Protein AF-A0A914NZD0-F1 (afdb_monomer)

Mean predicted aligned error: 9.17 Å

Secondary structure (DSSP, 8-state):
----------HHHHHHHHHHHHHHHTSSS-------GGGGGGHHHHHHHHHHHH--SHHHHHHHHHHHHHTT--HHHHHS-HHHH--HHHHHHHHHHHHT-GGGHHHHHHHHHH-TT----HHHHHHHHHH-S--HIIIIIIIIIIT--SS------HHHHHHHHHHHHHHHTS---SS-HHHHH-SS----HHHHHHHHHHHHHHTT-HHHHHHHGGGSSSHHHHHHHHHHHHHHHHHHTTTSHHHHHHHHHHHHHHHHHHHHHHHHHHHH-HHHHHHHHHSB-TTTTT-BHHHHHHHHHHHHHHHHHHHHHHHT-

Radius of gyration: 25.57 Å; Cα contacts (8 Å, |Δi|>4): 347; chains: 1; bounding box: 68×47×89 Å

Foldseek 3Di:
DPDPPPPPCDPVNVVVVVVVLCVVQPPQQRPDDDDDPVCVVCVLVVVLVSQCSNDPDLVSVLVSVLVCLVVLNLPSLQVDQVVVSDDLVSLLVSLLSQLQDLSNLSNNLSSLVNDVQRQDEQVSLVSSQVRHPDCCLLVPQVVCQQQPHPDDDDGDDLVNLVSLQVSLCVQLVHWHPLRDSCQHPDPDHDSDSQNVLSNQLSSCLSSLVLSSNVSSLVSHPPNLLSLLSQLSSLQSSLVSCVVPVVSNVSSPVSSVVSNVVSVVVLVVCCVVPVVVSVVQQVFQDPNGPRDGVVVSNCSSPPSVVVVVVVVVVVVVD

Nearest PDB structures (foldseek):
  8ddq-assembly1_D  TM=6.861E-01  e=7.340E-06  Mus musculus
  8ddr-assembly1_A  TM=6.759E-01  e=9.056E-06  Mus musculus
  8ddw-assembly1_C  TM=6.723E-01  e=2.301E-04  Mus musculus
  8sri-assembly1_A  TM=6.272E-01  e=1.512E-04  Salpingoeca rosetta
  8srb-assembly1_A  TM=6.015E-01  e=1.577E-04  Salpingoeca rosetta

Solvent-accessible surface area (backbone atoms only — not comparable to full-atom values): 17515 Å² total; per-residue (Å²): 133,83,80,79,76,78,80,83,72,50,73,67,58,52,51,51,49,52,52,48,53,48,60,61,23,65,42,101,47,50,75,64,85,88,79,61,83,92,49,56,92,47,41,68,54,56,54,45,54,46,47,56,60,51,39,85,47,75,65,48,45,50,51,45,52,52,48,25,52,78,69,56,39,29,71,68,47,66,76,45,70,49,66,82,73,44,54,75,70,57,44,48,52,53,49,39,70,24,69,49,37,75,89,23,50,65,34,44,51,28,52,57,70,47,38,73,67,48,68,72,47,65,66,53,56,51,53,36,60,75,59,38,86,68,51,61,61,29,48,47,37,47,36,26,68,70,66,64,41,93,63,78,87,88,74,83,47,66,70,55,34,48,52,49,26,54,46,47,18,60,42,46,73,66,49,64,75,63,40,53,46,70,64,70,72,43,95,75,60,78,63,45,40,52,59,28,29,46,41,50,27,53,50,28,54,53,52,67,36,62,62,53,27,66,49,37,39,70,74,24,86,58,32,51,66,49,24,44,47,49,18,34,29,28,45,42,49,19,60,73,30,54,90,40,59,71,59,18,52,52,27,43,51,47,18,52,48,28,45,51,50,33,51,50,52,50,51,52,40,32,75,75,37,51,67,63,41,52,48,57,41,66,41,60,34,82,79,54,86,54,33,27,50,62,54,47,53,47,54,52,58,52,52,51,58,52,55,56,52,55,51,51,64,60,73,77,107

pLDDT: mean 84.8, std 13.64, range [35.59, 97.5]

InterPro domains:
  IPR050927 Transient receptor potential cation channel M [PTHR13800] (134-299)
  IPR057366 TRPM-like domain [PF25508] (193-299)

Structure (mmCIF, N/CA/C/O backbone):
data_AF-A0A914NZD0-F1
#
_entry.id   AF-A0A914NZD0-F1
#
loop_
_atom_site.group_PDB
_atom_site.id
_atom_site.type_symbol
_atom_site.label_atom_id
_atom_site.label_alt_id
_atom_site.label_comp_id
_atom_site.label_asym_id
_atom_site.label_entity_id
_atom_site.label_seq_id
_atom_site.pdbx_PDB_ins_code
_atom_site.Cartn_x
_atom_site.Cartn_y
_atom_site.Cartn_z
_atom_site.occupancy
_atom_site.B_iso_or_equiv
_atom_site.auth_seq_id
_atom_site.auth_comp_id
_atom_site.auth_asym_id
_atom_site.auth_atom_id
_atom_site.pdbx_PDB_model_num
ATOM 1 N N . MET A 1 1 ? -1.741 -15.474 63.898 1.00 35.84 1 MET A N 1
ATOM 2 C CA . MET A 1 1 ? -3.128 -15.949 63.753 1.00 35.84 1 MET A CA 1
ATOM 3 C C . MET A 1 1 ? -3.800 -14.964 62.833 1.00 35.84 1 MET A C 1
ATOM 5 O O . MET A 1 1 ? -4.007 -13.831 63.236 1.00 35.84 1 MET A O 1
ATOM 9 N N . ILE A 1 2 ? -3.930 -15.344 61.567 1.00 35.59 2 ILE A N 1
ATOM 10 C CA . ILE A 1 2 ? -4.655 -14.560 60.572 1.00 35.59 2 ILE A CA 1
ATOM 11 C C . ILE A 1 2 ? -6.122 -14.868 60.855 1.00 35.59 2 ILE A C 1
ATOM 13 O O . ILE A 1 2 ? -6.500 -16.036 60.826 1.00 35.59 2 ILE A O 1
ATOM 17 N N . GLU A 1 3 ? -6.881 -13.853 61.257 1.00 36.56 3 GLU A N 1
ATOM 18 C CA . GLU A 1 3 ? -8.333 -13.941 61.379 1.00 36.56 3 GLU A CA 1
ATOM 19 C C . GLU A 1 3 ? -8.897 -14.283 59.997 1.00 36.56 3 GLU A C 1
ATOM 21 O O . GLU A 1 3 ? -8.759 -13.513 59.045 1.00 36.56 3 GLU A O 1
ATOM 26 N N . GLU A 1 4 ? -9.477 -15.476 59.878 1.00 41.81 4 GLU A N 1
ATOM 27 C CA . GLU A 1 4 ? -10.377 -15.816 58.785 1.00 41.81 4 GLU A CA 1
ATOM 28 C C . GLU A 1 4 ? -11.604 -14.913 58.933 1.00 41.81 4 GLU A C 1
ATOM 30 O O . GLU A 1 4 ? -12.463 -15.134 59.783 1.00 41.81 4 GLU A O 1
ATOM 35 N N . GLY A 1 5 ? -11.649 -13.836 58.152 1.00 42.94 5 GLY A N 1
ATOM 36 C CA . GLY A 1 5 ? -12.868 -13.064 57.973 1.00 42.94 5 GLY A CA 1
ATOM 37 C C . GLY A 1 5 ? -13.887 -13.933 57.245 1.00 42.94 5 GLY A C 1
ATOM 38 O O . GLY A 1 5 ? -13.818 -14.058 56.023 1.00 42.94 5 GLY A O 1
ATOM 39 N N . GLU A 1 6 ? -14.803 -14.546 57.996 1.00 44.88 6 GLU A N 1
ATOM 40 C CA . GLU A 1 6 ? -16.016 -15.169 57.466 1.00 44.88 6 GLU A CA 1
ATOM 41 C C . 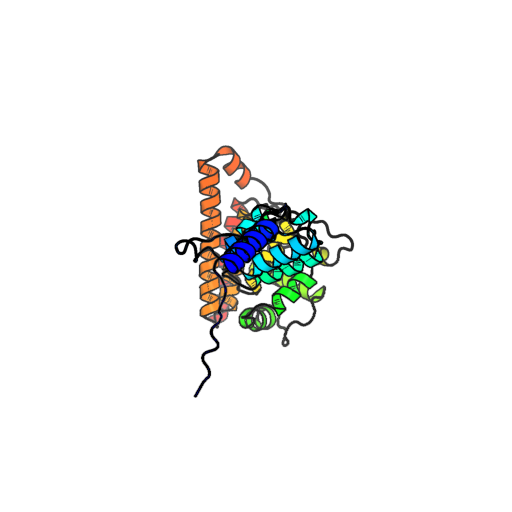GLU A 1 6 ? -16.778 -14.119 56.650 1.00 44.88 6 GLU A C 1
ATOM 43 O O . GLU A 1 6 ? -17.371 -13.175 57.172 1.00 44.88 6 GLU A O 1
ATOM 48 N N . CYS A 1 7 ? -16.708 -14.255 55.328 1.00 48.59 7 CYS A N 1
ATOM 49 C CA . CYS A 1 7 ? -17.540 -13.505 54.405 1.00 48.59 7 CYS A CA 1
ATOM 50 C C . CYS A 1 7 ? -18.925 -14.163 54.429 1.00 48.59 7 CYS A C 1
ATOM 52 O O . CYS A 1 7 ? -19.236 -15.002 53.586 1.00 48.59 7 CYS A O 1
ATOM 54 N N . ASP A 1 8 ? -19.716 -13.842 55.451 1.00 52.34 8 ASP A N 1
ATOM 55 C CA . ASP A 1 8 ? -21.054 -14.395 55.670 1.00 52.34 8 ASP A CA 1
ATOM 56 C C . ASP A 1 8 ? -22.053 -13.710 54.713 1.00 52.34 8 ASP A C 1
ATOM 58 O O . ASP A 1 8 ? -22.909 -12.920 55.099 1.00 52.34 8 ASP A O 1
ATOM 62 N N . PHE A 1 9 ? -21.870 -13.935 53.408 1.00 56.97 9 PHE A N 1
ATOM 63 C CA . PHE A 1 9 ? -22.828 -13.536 52.381 1.00 56.97 9 PHE A CA 1
ATOM 64 C C . PHE A 1 9 ? -24.004 -14.508 52.448 1.00 56.97 9 PHE A C 1
ATOM 66 O O . PHE A 1 9 ? -23.876 -15.680 52.080 1.00 56.97 9 PHE A O 1
ATOM 73 N N . THR A 1 10 ? -25.166 -14.045 52.909 1.00 76.38 10 THR A N 1
ATOM 74 C CA . THR A 1 10 ? -26.352 -14.905 52.923 1.00 76.38 10 THR A CA 1
ATOM 75 C C . THR A 1 10 ? -26.781 -15.221 51.484 1.00 76.38 10 THR A C 1
ATOM 77 O O . THR A 1 10 ? -26.669 -14.388 50.580 1.00 76.38 10 THR A O 1
ATOM 80 N N . LEU A 1 11 ? -27.284 -16.438 51.241 1.00 76.38 11 LEU A N 1
ATOM 81 C CA . LEU A 1 11 ? -27.726 -16.877 49.906 1.00 76.38 11 LEU A CA 1
ATOM 82 C C . LEU A 1 11 ? -28.747 -15.898 49.285 1.00 76.38 11 LEU A C 1
ATOM 84 O O . LEU A 1 11 ? -28.756 -15.681 48.075 1.00 76.38 11 LEU A O 1
ATOM 88 N N . ASP A 1 12 ? -29.568 -15.283 50.137 1.00 79.94 12 ASP A N 1
ATOM 89 C CA . ASP A 1 12 ? -30.612 -14.327 49.769 1.00 79.94 12 ASP A CA 1
ATOM 90 C C . ASP A 1 12 ? -30.020 -12.972 49.329 1.00 79.94 12 ASP A C 1
ATOM 92 O O . ASP A 1 12 ? -30.451 -12.387 48.334 1.00 79.94 12 ASP A O 1
ATOM 96 N N . GLU A 1 13 ? -28.958 -12.499 49.992 1.00 80.88 13 GLU A N 1
ATOM 97 C CA . GLU A 1 13 ? -28.200 -11.310 49.575 1.00 80.88 13 GLU A CA 1
ATOM 98 C C . GLU A 1 13 ? -27.453 -11.541 48.259 1.00 80.88 13 GLU A C 1
ATOM 100 O O . GLU A 1 13 ? -27.474 -10.676 47.380 1.00 80.88 13 GLU A O 1
ATOM 105 N N . ALA A 1 14 ? -26.855 -12.723 48.083 1.00 80.06 14 ALA A N 1
ATOM 106 C CA . ALA A 1 14 ? -26.191 -13.100 46.839 1.00 80.06 14 ALA A CA 1
ATOM 107 C C . ALA A 1 14 ? -27.186 -13.167 45.668 1.00 80.06 14 ALA A C 1
ATOM 109 O O . ALA A 1 14 ? -26.929 -12.613 44.598 1.00 80.06 14 ALA A O 1
ATOM 110 N N . GLN A 1 15 ? -28.357 -13.777 45.875 1.00 82.81 15 GLN A N 1
ATOM 111 C CA . GLN A 1 15 ? -29.410 -13.841 44.863 1.00 82.81 15 GLN A CA 1
ATOM 112 C C . GLN A 1 15 ? -29.907 -12.441 44.484 1.00 82.81 15 GLN A C 1
ATOM 114 O O . GLN A 1 15 ? -30.060 -12.133 43.300 1.00 82.81 15 GLN A O 1
ATOM 119 N N . LYS A 1 16 ? -30.097 -11.560 45.471 1.00 84.75 16 LYS A N 1
ATOM 120 C CA . LYS A 1 16 ? -30.524 -10.176 45.243 1.00 84.75 16 LYS A CA 1
ATOM 121 C C . LYS A 1 16 ? -29.476 -9.371 44.472 1.00 84.75 16 LYS A C 1
ATOM 123 O O . LYS A 1 16 ? -29.846 -8.645 43.550 1.00 84.75 16 LYS A O 1
ATOM 128 N N . ALA A 1 17 ? -28.193 -9.547 44.789 1.00 80.56 17 ALA A N 1
ATOM 129 C CA . ALA A 1 17 ? -27.087 -8.919 44.070 1.00 80.56 17 ALA A CA 1
ATOM 130 C C . ALA A 1 17 ? -27.004 -9.407 42.613 1.00 80.56 17 ALA A C 1
ATOM 132 O O . ALA A 1 17 ? -26.920 -8.590 41.700 1.00 80.56 17 ALA A O 1
ATOM 133 N N . VAL A 1 18 ? -27.123 -10.718 42.369 1.00 81.94 18 VAL A N 1
ATOM 134 C CA . VAL A 1 18 ? -27.130 -11.288 41.008 1.00 81.94 18 VAL A CA 1
ATOM 135 C C . VAL A 1 18 ? -28.320 -10.772 40.199 1.00 81.94 18 VAL A C 1
ATOM 137 O O . VAL A 1 18 ? -28.143 -10.329 39.064 1.00 81.94 18 VAL A O 1
ATOM 140 N N . CYS A 1 19 ? -29.526 -10.764 40.774 1.00 81.38 19 CYS A N 1
ATOM 141 C CA . CYS A 1 19 ? -30.710 -10.219 40.110 1.00 81.38 19 CYS A CA 1
ATOM 142 C C . CYS A 1 19 ? -30.567 -8.721 39.806 1.00 81.38 19 CYS A C 1
ATOM 144 O O . CYS A 1 19 ? -30.968 -8.284 38.729 1.00 81.38 19 CYS A O 1
ATOM 146 N N . GLN A 1 20 ? -29.964 -7.940 40.709 1.00 79.19 20 GLN A N 1
ATOM 147 C CA . GLN A 1 20 ? -29.670 -6.526 40.468 1.00 79.19 20 GLN A CA 1
ATOM 148 C C . GLN A 1 20 ? -28.657 -6.346 39.333 1.00 79.19 20 GLN A C 1
ATOM 150 O O . GLN A 1 20 ? -28.936 -5.589 38.402 1.00 79.19 20 GLN A O 1
ATOM 155 N N . CYS A 1 21 ? -27.543 -7.083 39.346 1.00 73.94 21 CYS A N 1
ATOM 156 C CA . CYS A 1 21 ? -26.545 -7.052 38.276 1.00 73.94 21 CYS A CA 1
ATOM 157 C C . CYS A 1 21 ? -27.157 -7.413 36.919 1.00 73.94 21 CYS A C 1
ATOM 159 O O . CYS A 1 21 ? -26.921 -6.706 35.944 1.00 73.94 21 CYS A O 1
ATOM 161 N N . LEU A 1 22 ? -27.990 -8.456 36.857 1.00 75.88 22 LEU A N 1
ATOM 162 C CA . LEU A 1 22 ? -28.683 -8.841 35.626 1.00 75.88 22 LEU A CA 1
ATOM 163 C C . LEU A 1 22 ? -29.694 -7.776 35.188 1.00 75.88 22 LEU A C 1
ATOM 165 O O . LEU A 1 22 ? -29.734 -7.434 34.015 1.00 75.88 22 LEU A O 1
ATOM 169 N N . SER A 1 23 ? -30.467 -7.193 36.108 1.00 74.50 23 SER A N 1
ATOM 170 C CA . SER A 1 23 ? -31.448 -6.158 35.754 1.00 74.50 23 SER A CA 1
ATOM 171 C C . SER A 1 23 ? -30.805 -4.885 35.198 1.00 74.50 23 SER A C 1
ATOM 173 O O . SER A 1 23 ? -31.336 -4.288 34.267 1.00 74.50 23 SER A O 1
ATOM 175 N N . VAL A 1 24 ? -29.642 -4.496 35.731 1.00 69.25 24 VAL A N 1
ATOM 176 C CA . VAL A 1 24 ? -28.879 -3.335 35.257 1.00 69.25 24 VAL A CA 1
ATOM 177 C C . VAL A 1 24 ? -28.190 -3.661 33.935 1.00 69.25 24 VAL A C 1
ATOM 179 O O . VAL A 1 24 ? -28.161 -2.834 33.029 1.00 69.25 24 VAL A O 1
ATOM 182 N N . ALA A 1 25 ? -27.656 -4.875 33.801 1.00 62.78 25 ALA A N 1
ATOM 183 C CA . ALA A 1 25 ? -26.892 -5.268 32.629 1.00 62.78 25 ALA A CA 1
ATOM 184 C C . ALA A 1 25 ? -27.734 -5.770 31.447 1.00 62.78 25 ALA A C 1
ATOM 186 O O . ALA A 1 25 ? -27.172 -5.957 30.372 1.00 62.78 25 ALA A O 1
ATOM 187 N N . MET A 1 26 ? -29.043 -5.988 31.619 1.00 63.38 26 MET A N 1
ATOM 188 C CA . MET A 1 26 ? -29.985 -6.364 30.552 1.00 63.38 26 MET A CA 1
ATOM 189 C C . MET A 1 26 ? -30.891 -5.207 30.093 1.00 63.38 26 MET A C 1
ATOM 191 O O . MET A 1 26 ? -31.912 -5.452 29.454 1.00 63.38 26 MET A O 1
ATOM 195 N N . GLY A 1 27 ? -30.540 -3.955 30.415 1.00 65.06 27 GLY A N 1
ATOM 196 C CA . GLY A 1 27 ? -31.174 -2.774 29.816 1.00 65.06 27 GLY A CA 1
ATOM 197 C C . GLY A 1 27 ? -30.875 -2.627 28.314 1.00 65.06 27 GLY A C 1
ATOM 198 O O . GLY A 1 27 ? -30.238 -3.491 27.713 1.00 65.06 27 GLY A O 1
ATOM 199 N N . ASP A 1 28 ? -31.288 -1.506 27.710 1.00 59.28 28 ASP A N 1
ATOM 200 C CA . ASP A 1 28 ? -31.152 -1.246 26.259 1.00 59.28 28 ASP A CA 1
ATOM 201 C C . ASP A 1 28 ? -29.702 -1.337 25.733 1.00 59.28 28 ASP A C 1
ATOM 203 O O . ASP A 1 28 ? -29.482 -1.621 24.555 1.00 59.28 28 ASP A O 1
ATOM 207 N N . HIS A 1 29 ? -28.707 -1.169 26.611 1.00 61.16 29 HIS A N 1
ATOM 208 C CA . HIS A 1 29 ? -27.294 -1.428 26.331 1.00 61.16 29 HIS A CA 1
ATOM 209 C C . HIS A 1 29 ? -26.795 -2.559 27.234 1.00 61.16 29 HIS A C 1
ATOM 211 O O . HIS A 1 29 ? -26.542 -2.347 28.422 1.00 61.16 29 HIS A O 1
ATOM 217 N N . SER A 1 30 ? -26.662 -3.774 26.689 1.00 64.38 30 SER A N 1
ATOM 218 C CA . SER A 1 30 ? -26.268 -4.928 27.498 1.00 64.38 30 SER A CA 1
ATOM 219 C C . SER A 1 30 ? -24.802 -4.828 27.932 1.00 64.38 30 SER A C 1
ATOM 221 O O . SER A 1 30 ? -23.902 -4.960 27.102 1.00 64.38 30 SER A O 1
ATOM 223 N N . LEU A 1 31 ? -24.551 -4.639 29.228 1.00 70.75 31 LEU A N 1
ATOM 224 C CA . LEU A 1 31 ? -23.197 -4.549 29.802 1.00 70.75 31 LEU A CA 1
ATOM 225 C C . LEU A 1 31 ? -22.608 -5.916 30.181 1.00 70.75 31 LEU A C 1
ATOM 227 O O . LEU A 1 31 ? -21.457 -6.000 30.607 1.00 70.75 31 LEU A O 1
ATOM 231 N N . LEU A 1 32 ? -23.393 -6.988 30.053 1.00 75.00 32 LEU A N 1
ATOM 232 C CA . LEU A 1 32 ? -23.006 -8.339 30.444 1.00 75.00 32 LEU A CA 1
ATOM 233 C C . LEU A 1 32 ? -23.115 -9.287 29.254 1.00 75.00 32 LEU A C 1
ATOM 235 O O . LEU A 1 32 ? -24.122 -9.323 28.551 1.00 75.00 32 LEU A O 1
ATOM 239 N N . SER A 1 33 ? -22.067 -10.080 29.059 1.00 74.56 33 SER A N 1
ATOM 240 C CA . SER A 1 33 ? -22.021 -11.129 28.052 1.00 74.56 33 SER A CA 1
ATOM 241 C C . SER A 1 33 ? -21.292 -12.337 28.596 1.00 74.56 33 SER A C 1
ATOM 243 O O . SER A 1 33 ? -20.376 -12.220 29.409 1.00 74.56 33 SER A O 1
ATOM 245 N N . PHE A 1 34 ? -21.693 -13.501 28.109 1.00 80.50 34 PHE A N 1
ATOM 246 C CA . PHE A 1 34 ? -21.090 -14.771 28.462 1.00 80.50 34 PHE A CA 1
ATOM 247 C C . PHE A 1 34 ? -20.229 -15.256 27.302 1.00 80.50 34 PHE A C 1
ATOM 249 O O . PHE A 1 34 ? -20.626 -15.162 26.142 1.00 80.50 34 PHE A O 1
ATOM 256 N N . ILE A 1 35 ? -19.048 -15.766 27.630 1.00 80.94 35 ILE A N 1
ATOM 257 C CA . ILE A 1 35 ? -18.128 -16.396 26.687 1.00 80.94 35 ILE A CA 1
ATOM 258 C C . ILE A 1 35 ? -17.905 -17.827 27.149 1.00 80.94 35 ILE A C 1
ATOM 260 O O . ILE A 1 35 ? -17.676 -18.088 28.330 1.00 80.94 35 ILE A O 1
ATOM 264 N N . THR A 1 36 ? -17.982 -18.757 26.206 1.00 82.75 36 THR A N 1
ATOM 265 C CA . THR A 1 36 ? -17.612 -20.151 26.433 1.00 82.75 36 THR A CA 1
ATOM 266 C C . THR A 1 36 ? -16.092 -20.291 26.511 1.00 82.75 36 THR A C 1
ATOM 268 O O . THR A 1 36 ? -15.369 -19.584 25.808 1.00 82.75 36 THR A O 1
ATOM 271 N N . SER A 1 37 ? -15.591 -21.227 27.322 1.00 81.88 37 SER A N 1
ATOM 272 C CA . SER A 1 37 ? -14.150 -21.528 27.418 1.00 81.88 37 SER A CA 1
ATOM 273 C C . SER A 1 37 ? -13.517 -21.828 26.060 1.00 81.88 37 SER A C 1
ATOM 275 O O . SER A 1 37 ? -12.376 -21.458 25.804 1.00 81.88 37 SER A O 1
ATOM 277 N N . ASP A 1 38 ? -14.291 -22.441 25.170 1.00 82.62 38 ASP A N 1
ATOM 278 C CA . ASP A 1 38 ? -13.829 -22.922 23.869 1.00 82.62 38 ASP A CA 1
ATOM 279 C C . ASP A 1 38 ? -13.635 -21.783 22.852 1.00 82.62 38 ASP A C 1
ATOM 281 O O . ASP A 1 38 ? -13.092 -21.994 21.773 1.00 82.62 38 ASP A O 1
ATOM 285 N N . SER A 1 39 ? -14.066 -20.561 23.185 1.00 79.25 39 SER A N 1
ATOM 286 C CA . SER A 1 39 ? -14.011 -19.387 22.307 1.00 79.25 39 SER A CA 1
ATOM 287 C C . SER A 1 39 ? -13.058 -18.293 22.803 1.00 79.25 39 SER A C 1
ATOM 289 O O . SER A 1 39 ? -13.152 -17.149 22.357 1.00 79.25 39 SER A O 1
ATOM 291 N N . LEU A 1 40 ? -12.145 -18.621 23.725 1.00 81.38 40 LEU A N 1
ATOM 292 C CA . LEU A 1 40 ? -11.181 -17.666 24.290 1.00 81.38 40 LEU A CA 1
ATOM 293 C C . LEU A 1 40 ? -10.185 -17.120 23.252 1.00 81.38 40 LEU A C 1
ATOM 295 O O . LEU A 1 40 ? -9.784 -15.965 23.359 1.00 81.38 40 LEU A O 1
ATOM 299 N N . ASP A 1 41 ? -9.860 -17.877 22.203 1.00 83.44 41 ASP A N 1
ATOM 300 C CA . ASP A 1 41 ? -8.984 -17.399 21.118 1.00 83.44 41 ASP A CA 1
ATOM 301 C C . ASP A 1 41 ? -9.611 -16.242 20.317 1.00 83.44 41 ASP A C 1
ATOM 303 O O . ASP A 1 41 ? -8.918 -15.419 19.721 1.00 83.44 41 ASP A O 1
ATOM 307 N N . LEU A 1 42 ? -10.943 -16.140 20.337 1.00 84.88 42 LEU A N 1
ATOM 308 C CA . LEU A 1 42 ? -11.713 -15.080 19.686 1.00 84.88 42 LEU A CA 1
ATOM 309 C C . LEU A 1 42 ? -12.077 -13.945 20.650 1.00 84.88 42 LEU A C 1
ATOM 311 O O . LEU A 1 42 ? -12.834 -13.049 20.273 1.00 84.88 42 LEU A O 1
ATOM 315 N N . LEU A 1 43 ? -11.542 -13.955 21.874 1.00 86.75 43 LEU A N 1
ATOM 316 C CA . LEU A 1 43 ? -11.848 -12.967 22.907 1.00 86.75 43 LEU A CA 1
ATOM 317 C C . LEU A 1 43 ? -11.707 -11.513 22.421 1.00 86.75 43 LEU A C 1
ATOM 319 O O . LEU A 1 43 ? -12.609 -10.732 22.722 1.00 86.75 43 LEU A O 1
ATOM 323 N N . PRO A 1 44 ? -10.681 -11.128 21.628 1.00 87.50 44 PRO A N 1
ATOM 324 C CA . PRO A 1 44 ? -10.603 -9.769 21.095 1.00 87.50 44 PRO A CA 1
ATOM 325 C C . PRO A 1 44 ? -11.808 -9.392 20.222 1.00 87.50 44 PRO A C 1
ATOM 327 O O . PRO A 1 44 ? -12.322 -8.286 20.354 1.00 87.50 44 PRO A O 1
ATOM 330 N N . ASN A 1 45 ? -12.301 -10.309 19.381 1.00 87.06 45 ASN A N 1
ATOM 331 C CA . ASN A 1 45 ? -13.480 -10.063 18.543 1.00 87.06 45 ASN A CA 1
ATOM 332 C C . ASN A 1 45 ? -14.727 -9.854 19.406 1.00 87.06 45 ASN A C 1
ATOM 334 O O . ASN A 1 45 ? -15.421 -8.855 19.250 1.00 87.06 45 ASN A O 1
ATOM 338 N N . TYR A 1 46 ? -14.967 -10.750 20.367 1.00 86.38 46 TYR A N 1
ATOM 339 C CA . TYR A 1 46 ? -16.110 -10.626 21.270 1.00 86.38 46 TYR A CA 1
ATOM 340 C C . TYR A 1 46 ? -16.058 -9.345 22.103 1.00 86.38 46 TYR A C 1
ATOM 342 O O . TYR A 1 46 ? -17.081 -8.694 22.294 1.00 86.38 46 TYR A O 1
ATOM 350 N N . PHE A 1 47 ? -14.874 -8.972 22.592 1.00 87.06 47 PHE A N 1
ATOM 351 C CA . PHE A 1 47 ? -14.703 -7.762 23.385 1.00 87.06 47 PHE A CA 1
ATOM 352 C C . PHE A 1 47 ? -15.047 -6.511 22.572 1.00 87.06 47 PHE A C 1
ATOM 354 O O . PHE A 1 47 ? -15.800 -5.660 23.042 1.00 87.06 47 PHE A O 1
ATOM 361 N N . ILE A 1 48 ? -14.559 -6.429 21.333 1.00 89.81 48 ILE A N 1
ATOM 362 C CA . ILE A 1 48 ? -14.885 -5.323 20.433 1.00 89.81 48 ILE A CA 1
ATOM 363 C C . ILE A 1 48 ? -16.377 -5.313 20.088 1.00 89.81 48 ILE A C 1
ATOM 365 O O . ILE A 1 48 ? -16.996 -4.259 20.185 1.00 89.81 48 ILE A O 1
ATOM 369 N N . ASP A 1 49 ? -16.987 -6.456 19.769 1.00 87.00 49 ASP A N 1
ATOM 370 C CA . ASP A 1 49 ? -18.421 -6.529 19.457 1.00 87.00 49 ASP A CA 1
ATOM 371 C C . ASP A 1 49 ? -19.297 -6.040 20.617 1.00 87.00 49 ASP A C 1
ATOM 373 O O . ASP A 1 49 ? -20.307 -5.365 20.406 1.00 87.00 49 ASP A O 1
ATOM 377 N N . LEU A 1 50 ? -18.911 -6.351 21.855 1.00 85.06 50 LEU A N 1
ATOM 378 C CA . LEU A 1 50 ? -19.614 -5.881 23.045 1.00 85.06 50 LEU A CA 1
ATOM 379 C C . LEU A 1 50 ? -19.451 -4.381 23.253 1.00 85.06 50 LEU A C 1
ATOM 381 O O . LEU A 1 50 ? -20.442 -3.699 23.507 1.00 85.06 50 LEU A O 1
ATOM 385 N N . LEU A 1 51 ? -18.234 -3.859 23.092 1.00 87.62 51 LEU A N 1
ATOM 386 C CA . LEU A 1 51 ? -17.992 -2.420 23.159 1.00 87.62 51 LEU A CA 1
ATOM 387 C C . LEU A 1 51 ? -18.772 -1.667 22.078 1.00 87.62 51 LEU A C 1
ATOM 389 O O . LEU A 1 51 ? -19.362 -0.632 22.366 1.00 87.62 51 LEU A O 1
ATOM 393 N N . MET A 1 52 ? -18.863 -2.219 20.867 1.00 85.88 52 MET A N 1
ATOM 394 C CA . MET A 1 52 ? -19.654 -1.639 19.780 1.00 85.88 52 MET A CA 1
ATOM 395 C C . MET A 1 52 ? -21.155 -1.617 20.103 1.00 85.88 52 MET A C 1
ATOM 397 O O . MET A 1 52 ? -21.832 -0.660 19.747 1.00 85.88 52 MET A O 1
ATOM 401 N N . ARG A 1 53 ? -21.689 -2.632 20.797 1.00 83.69 53 ARG A N 1
ATOM 402 C CA . ARG A 1 53 ? -23.099 -2.656 21.245 1.00 83.69 53 ARG A CA 1
ATOM 403 C C . ARG A 1 53 ? -23.370 -1.713 22.419 1.00 83.69 53 ARG A C 1
ATOM 405 O O . ARG A 1 53 ? -24.477 -1.193 22.547 1.00 83.69 53 ARG A O 1
ATOM 412 N N . ALA A 1 54 ? -22.376 -1.524 23.282 1.00 82.69 54 ALA A N 1
ATOM 413 C CA . ALA A 1 54 ? -22.450 -0.631 24.432 1.00 82.69 54 ALA A CA 1
ATOM 414 C C . ALA A 1 54 ? -22.160 0.838 24.073 1.00 82.69 54 ALA A C 1
ATOM 416 O O . ALA A 1 54 ? -22.450 1.723 24.874 1.00 82.69 54 ALA A O 1
ATOM 417 N N . ALA A 1 55 ? -21.596 1.107 22.892 1.00 84.44 55 ALA A N 1
ATOM 418 C CA . ALA A 1 55 ? -21.269 2.449 22.434 1.00 84.44 55 ALA A CA 1
ATOM 419 C C . ALA A 1 55 ? -22.539 3.294 22.246 1.00 84.44 55 ALA A C 1
ATOM 421 O O . ALA A 1 55 ? -23.433 2.958 21.465 1.00 84.44 55 ALA A O 1
ATOM 422 N N . THR A 1 56 ? -22.594 4.423 22.955 1.00 82.50 56 THR A N 1
ATOM 423 C CA . THR A 1 56 ? -23.748 5.340 22.938 1.00 82.50 56 THR A CA 1
ATOM 424 C C . THR A 1 56 ? -23.467 6.604 22.133 1.00 82.50 56 THR A C 1
ATOM 426 O O . THR A 1 56 ? -24.387 7.215 21.588 1.00 82.50 56 THR A O 1
ATOM 429 N N . SER A 1 57 ? -22.193 6.982 22.015 1.00 86.56 57 SER A N 1
ATOM 430 C CA . SER A 1 57 ? -21.739 8.162 21.288 1.00 86.56 57 SER A CA 1
ATOM 431 C C . SER A 1 57 ? -20.821 7.805 20.117 1.00 86.56 57 SER A C 1
ATOM 433 O O . SER A 1 57 ? -20.161 6.766 20.105 1.00 86.56 57 SER A O 1
ATOM 435 N N . ASN A 1 58 ? -20.717 8.706 19.134 1.00 85.88 58 ASN A N 1
ATOM 436 C CA . ASN A 1 58 ? -19.757 8.559 18.032 1.00 85.88 58 ASN A CA 1
ATOM 437 C C . ASN A 1 58 ? -18.303 8.489 18.525 1.00 85.88 58 ASN A C 1
ATOM 439 O O . ASN A 1 58 ? -17.473 7.859 17.873 1.00 85.88 58 ASN A O 1
ATOM 443 N N . ASP A 1 59 ? -17.984 9.110 19.662 1.00 87.19 59 ASP A N 1
ATOM 444 C CA . ASP A 1 59 ? -16.642 9.042 20.240 1.00 87.19 59 ASP A CA 1
ATOM 445 C C . ASP A 1 59 ? -16.354 7.662 20.847 1.00 87.19 59 ASP A C 1
ATOM 447 O O . ASP A 1 59 ? -15.249 7.149 20.660 1.00 87.19 59 ASP A O 1
ATOM 451 N N . ASP A 1 60 ? -17.351 7.004 21.447 1.00 86.38 60 ASP A N 1
ATOM 452 C CA . ASP A 1 60 ? -17.227 5.617 21.920 1.00 86.38 60 ASP A CA 1
ATOM 453 C C . ASP A 1 60 ? -16.964 4.660 20.750 1.00 86.38 60 ASP A C 1
ATOM 455 O O . ASP A 1 60 ? -16.065 3.816 20.814 1.00 86.38 60 ASP A O 1
ATOM 459 N N . TYR A 1 61 ? -17.694 4.830 19.639 1.00 86.62 61 TYR A N 1
ATOM 460 C CA . TYR A 1 61 ? -17.457 4.070 18.409 1.00 86.62 61 TYR A CA 1
ATOM 461 C C . TYR A 1 61 ? -16.035 4.288 17.882 1.00 86.62 61 TYR A C 1
ATOM 463 O O . TYR A 1 61 ? -15.335 3.328 17.562 1.00 86.62 61 TYR A O 1
ATOM 471 N N . ARG A 1 62 ? -15.559 5.539 17.838 1.00 88.19 62 ARG A N 1
ATOM 472 C CA . ARG A 1 62 ? -14.195 5.858 17.383 1.00 88.19 62 ARG A CA 1
ATOM 473 C C . ARG A 1 62 ? -13.125 5.217 18.263 1.00 88.19 62 ARG A C 1
ATOM 475 O O . ARG A 1 62 ? -12.166 4.654 17.734 1.00 88.19 62 ARG A O 1
ATOM 482 N N . GLN A 1 63 ? -13.276 5.288 19.585 1.00 89.06 63 GLN A N 1
ATOM 483 C CA . GLN A 1 63 ? -12.334 4.679 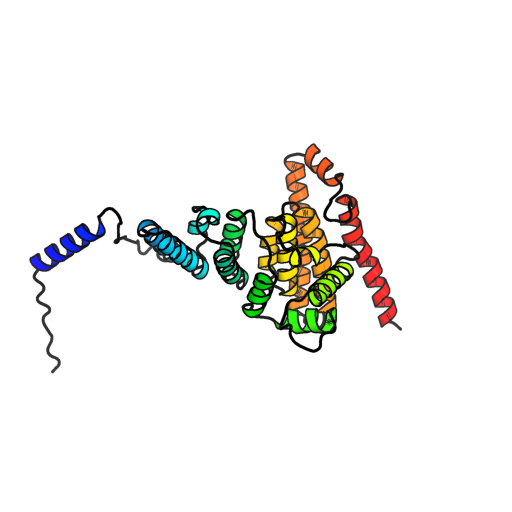20.527 1.00 89.06 63 GLN A CA 1
ATOM 484 C C . GLN A 1 63 ? -12.330 3.154 20.408 1.00 89.06 63 GLN A C 1
ATOM 486 O O . GLN A 1 63 ? -11.261 2.544 20.368 1.00 89.06 63 GLN A O 1
ATOM 491 N N . THR A 1 64 ? -13.511 2.549 20.272 1.00 90.06 64 THR A N 1
ATOM 492 C CA . THR A 1 64 ? -13.662 1.101 20.094 1.00 90.06 64 THR A CA 1
ATOM 493 C C . THR A 1 64 ? -12.997 0.628 18.804 1.00 90.06 64 THR A C 1
ATOM 495 O O . THR A 1 64 ? -12.249 -0.347 18.818 1.00 90.06 64 THR A O 1
ATOM 498 N N . LEU A 1 65 ? -13.174 1.350 17.696 1.00 89.62 65 LEU A N 1
ATOM 499 C CA . LEU A 1 65 ? -12.526 1.020 16.423 1.00 89.62 65 LEU A CA 1
ATOM 500 C C . LEU A 1 65 ? -11.006 1.248 16.467 1.00 89.62 65 LEU A C 1
ATOM 502 O O . LEU A 1 65 ? -10.253 0.438 15.931 1.00 89.62 65 LEU A O 1
ATOM 506 N N . SER A 1 66 ? -10.524 2.287 17.160 1.00 90.19 66 SER A N 1
ATOM 507 C CA . SER A 1 66 ? -9.083 2.465 17.40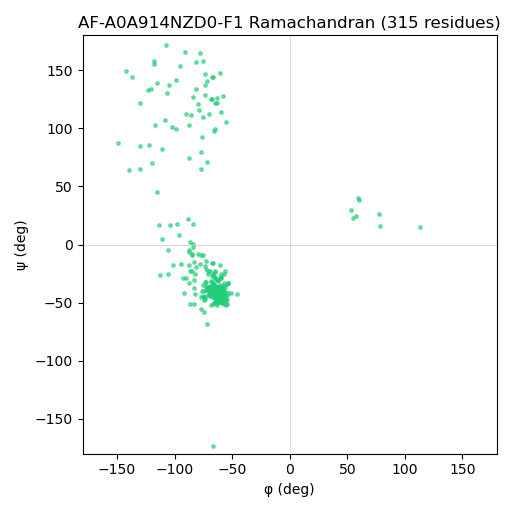3 1.00 90.19 66 SER A CA 1
ATOM 508 C C . SER A 1 66 ? -8.497 1.304 18.217 1.00 90.19 66 SER A C 1
ATOM 510 O O . SER A 1 66 ? -7.403 0.821 17.916 1.00 90.19 66 SER A O 1
ATOM 512 N N . LEU A 1 67 ? -9.237 0.802 19.210 1.00 90.81 67 LEU A N 1
ATOM 513 C CA . LEU A 1 67 ? -8.844 -0.383 19.966 1.00 90.81 67 LEU A CA 1
ATOM 514 C C . LEU A 1 67 ? -8.855 -1.641 19.087 1.00 90.81 67 LEU A C 1
ATOM 516 O O . LEU A 1 67 ? -7.915 -2.429 19.163 1.00 90.81 67 LEU A O 1
ATOM 520 N N . ALA A 1 68 ? -9.858 -1.801 18.220 1.00 91.31 68 ALA A N 1
ATOM 521 C CA . ALA A 1 68 ? -9.939 -2.915 17.277 1.00 91.31 68 ALA A CA 1
ATOM 522 C C . ALA A 1 68 ? -8.692 -2.981 16.381 1.00 91.31 68 ALA A C 1
ATOM 524 O O . ALA A 1 68 ? -8.100 -4.047 16.228 1.00 91.31 68 ALA A O 1
ATOM 525 N N . VAL A 1 69 ? -8.215 -1.835 15.886 1.00 90.69 69 VAL A N 1
ATOM 526 C CA . VAL A 1 69 ? -6.964 -1.754 15.114 1.00 90.69 69 VAL A CA 1
ATOM 527 C C . VAL A 1 69 ? -5.753 -2.195 15.933 1.00 90.69 69 VAL A C 1
ATOM 529 O O . VAL A 1 69 ? -4.936 -2.984 15.457 1.00 90.69 69 VAL A O 1
ATOM 532 N N . LYS A 1 70 ? -5.649 -1.757 17.192 1.00 89.56 70 LYS A N 1
ATOM 533 C CA . LYS A 1 70 ? -4.542 -2.154 18.078 1.00 89.56 70 LYS A CA 1
ATOM 534 C C . LYS A 1 70 ? -4.558 -3.645 18.419 1.00 89.56 70 LYS A C 1
ATOM 536 O O . LYS A 1 70 ? -3.488 -4.237 18.556 1.00 89.56 70 LYS A O 1
ATOM 541 N N . LEU A 1 71 ? -5.746 -4.236 18.529 1.00 89.94 71 LEU A N 1
ATOM 542 C CA . LEU A 1 71 ? -5.964 -5.659 18.803 1.00 89.94 71 LEU A CA 1
ATOM 543 C C . LEU A 1 71 ? -5.962 -6.539 17.544 1.00 89.94 71 LEU A C 1
ATOM 545 O O . LEU A 1 71 ? -6.151 -7.746 17.660 1.00 89.94 71 LEU A O 1
ATOM 549 N N . ASN A 1 72 ? -5.733 -5.962 16.360 1.00 89.75 72 ASN A N 1
ATOM 550 C CA . ASN A 1 72 ? -5.774 -6.663 15.07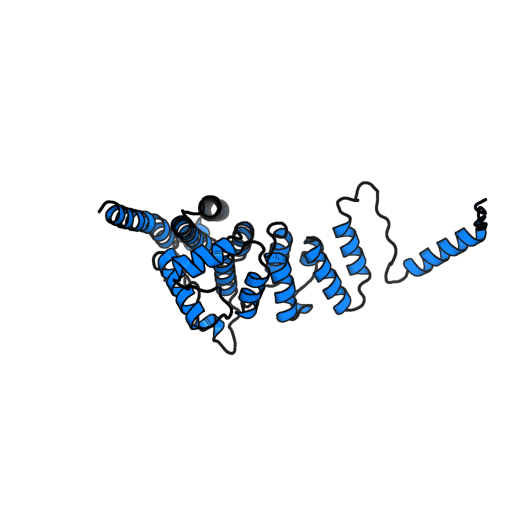7 1.00 89.75 72 ASN A CA 1
ATOM 551 C C . ASN A 1 72 ? -7.136 -7.321 14.755 1.00 89.75 72 ASN A C 1
ATOM 553 O O . ASN A 1 72 ? -7.207 -8.435 14.242 1.00 89.75 72 ASN A O 1
ATOM 557 N N . VAL A 1 73 ? -8.234 -6.635 15.077 1.00 89.94 73 VAL A N 1
ATOM 558 C CA . VAL A 1 73 ? -9.612 -7.091 14.848 1.00 89.94 73 VAL A CA 1
ATOM 559 C C . VAL A 1 73 ? -10.193 -6.376 13.625 1.00 89.94 73 VAL A C 1
ATOM 561 O O . VAL A 1 73 ? -10.605 -5.219 13.701 1.00 89.94 73 VAL A O 1
ATOM 564 N N . SER A 1 74 ? -10.229 -7.063 12.478 1.00 90.56 74 SER A N 1
ATOM 565 C CA . SER A 1 74 ? -10.706 -6.498 11.202 1.00 90.56 74 SER A CA 1
ATOM 566 C C . SER A 1 74 ? -12.219 -6.619 10.986 1.00 90.56 74 SER A C 1
ATOM 568 O O . SER A 1 74 ? -12.802 -5.838 10.234 1.00 90.56 74 SER A O 1
ATOM 570 N N . SER A 1 75 ? -12.874 -7.564 11.664 1.00 87.25 75 SER A N 1
ATOM 571 C CA . SER A 1 75 ? -14.314 -7.846 11.558 1.00 87.25 75 SER A CA 1
ATOM 572 C C . SER A 1 75 ? -15.172 -6.610 11.848 1.00 87.25 75 SER A C 1
ATOM 574 O O . SER A 1 75 ? -16.030 -6.251 11.041 1.00 87.25 75 SER A O 1
ATOM 576 N N . ALA A 1 76 ? -14.874 -5.903 12.940 1.00 83.88 76 ALA A N 1
ATOM 577 C CA . ALA A 1 76 ? -15.582 -4.689 13.334 1.00 83.88 76 ALA A CA 1
ATOM 578 C C . ALA A 1 76 ? -15.470 -3.575 12.278 1.00 83.88 76 ALA A C 1
ATOM 580 O O . ALA A 1 76 ? -16.461 -2.919 11.958 1.00 83.88 76 ALA A O 1
ATOM 581 N N . LEU A 1 77 ? -14.291 -3.409 11.669 1.00 85.31 77 LEU A N 1
ATOM 582 C CA . LEU A 1 77 ? -14.025 -2.365 10.672 1.00 85.31 77 LEU A CA 1
ATOM 583 C C . LEU A 1 77 ? -14.803 -2.584 9.370 1.00 85.31 77 LEU A C 1
ATOM 585 O O . LEU A 1 77 ? -15.225 -1.619 8.744 1.00 85.31 77 LEU A O 1
ATOM 589 N N . LYS A 1 78 ? -15.043 -3.843 8.985 1.00 85.00 78 LYS A N 1
ATOM 590 C CA . LYS A 1 78 ? -15.797 -4.186 7.767 1.00 85.00 78 LYS A CA 1
ATOM 591 C C . LYS A 1 78 ? -17.292 -3.886 7.880 1.00 85.00 78 LYS A C 1
ATOM 593 O O . LYS A 1 78 ? -17.963 -3.734 6.865 1.00 85.00 78 LYS A O 1
ATOM 598 N N . THR A 1 79 ? -17.822 -3.812 9.100 1.00 81.25 79 THR A N 1
ATOM 599 C CA . THR A 1 79 ? -19.263 -3.609 9.329 1.00 81.25 79 THR A CA 1
ATOM 600 C C . THR A 1 79 ? -19.674 -2.138 9.370 1.00 81.25 79 THR A C 1
ATOM 602 O O . THR A 1 79 ? -20.854 -1.824 9.218 1.00 81.25 79 THR A O 1
ATOM 605 N N . VAL A 1 80 ? -18.713 -1.230 9.555 1.00 81.12 80 VAL A N 1
ATOM 606 C CA . VAL A 1 80 ? -18.979 0.180 9.847 1.00 81.12 80 VAL A CA 1
ATOM 607 C C . VAL A 1 80 ? -18.492 1.088 8.724 1.00 81.12 80 VAL A C 1
ATOM 609 O O . VAL A 1 80 ? -17.395 0.931 8.197 1.00 81.12 80 VAL A O 1
ATOM 612 N N . ASN A 1 81 ? -19.291 2.105 8.387 1.00 78.81 81 ASN A N 1
ATOM 613 C CA . ASN A 1 81 ? -18.867 3.150 7.460 1.00 78.81 81 ASN A CA 1
ATOM 614 C C . ASN A 1 81 ? -17.897 4.126 8.150 1.00 78.81 81 ASN A C 1
ATOM 616 O O . ASN A 1 81 ? -18.301 5.114 8.771 1.00 78.81 81 ASN A O 1
ATOM 620 N N . LEU A 1 82 ? -16.599 3.845 8.024 1.00 80.44 82 LEU A N 1
ATOM 621 C CA . LEU A 1 82 ? -15.538 4.646 8.638 1.00 80.44 82 LEU A CA 1
ATOM 622 C C . LEU A 1 82 ? -15.501 6.086 8.113 1.00 80.44 82 LEU A C 1
ATOM 624 O O . LEU A 1 82 ? -15.180 6.997 8.873 1.00 80.44 82 LEU A O 1
ATOM 628 N N . GLY A 1 83 ? -15.876 6.310 6.849 1.00 74.00 83 GLY A N 1
ATOM 629 C CA . GLY A 1 83 ? -15.842 7.633 6.221 1.00 74.00 83 GLY A CA 1
ATOM 630 C C . GLY A 1 83 ? -16.818 8.643 6.831 1.00 74.00 83 GLY A C 1
ATOM 631 O O . GLY A 1 83 ? -16.553 9.838 6.790 1.00 74.00 83 GLY A O 1
ATOM 632 N N . SER A 1 84 ? -17.926 8.183 7.421 1.00 79.88 84 SER A N 1
ATOM 633 C CA . SER A 1 84 ? -18.851 9.061 8.155 1.00 79.88 84 SER A CA 1
ATOM 634 C C . SER A 1 84 ? -18.444 9.304 9.607 1.00 79.88 84 SER A C 1
ATOM 636 O O . SER A 1 84 ? -18.870 10.289 10.206 1.00 79.88 84 SER A O 1
ATOM 638 N N . LEU A 1 85 ? -17.652 8.399 10.189 1.00 82.62 85 LEU A N 1
ATOM 639 C CA . LEU A 1 85 ? -17.291 8.460 11.602 1.00 82.62 85 LEU A CA 1
ATOM 640 C C . LEU A 1 85 ? -15.998 9.226 11.837 1.00 82.62 85 LEU A C 1
ATOM 642 O O . LEU A 1 85 ? -15.934 10.003 12.786 1.00 82.62 85 LEU A O 1
ATOM 646 N N . PHE A 1 86 ? -14.977 9.031 11.009 1.00 83.69 86 PHE A N 1
ATOM 647 C CA . PHE A 1 86 ? -13.667 9.644 11.202 1.00 83.69 86 PHE A CA 1
ATOM 648 C C . PHE A 1 86 ? -13.495 10.890 10.339 1.00 83.69 86 PHE A C 1
ATOM 650 O O . PHE A 1 86 ? -13.928 10.927 9.190 1.00 83.69 86 PHE A O 1
ATOM 657 N N . ASN A 1 87 ? -12.836 11.908 10.893 1.00 85.00 87 ASN A N 1
ATOM 658 C CA . ASN A 1 87 ? -12.267 12.970 10.066 1.00 85.00 87 ASN A CA 1
ATOM 659 C C . ASN A 1 87 ? -10.949 12.489 9.421 1.00 85.00 87 ASN A C 1
ATOM 661 O O . ASN A 1 87 ? -10.373 11.487 9.851 1.00 85.00 87 ASN A O 1
ATOM 665 N N . ASP A 1 88 ? -10.467 13.216 8.408 1.00 82.94 88 ASP A N 1
ATOM 666 C CA . ASP A 1 88 ? -9.273 12.823 7.645 1.00 82.94 88 ASP A CA 1
ATOM 667 C C . ASP A 1 88 ? -8.045 12.617 8.568 1.00 82.94 88 ASP A C 1
ATOM 669 O O . ASP A 1 88 ? -7.338 11.624 8.445 1.00 82.94 88 ASP A O 1
ATOM 673 N N . GLU A 1 89 ? -7.834 13.475 9.575 1.00 85.75 89 GLU A N 1
ATOM 674 C CA . GLU A 1 89 ? -6.708 13.358 10.521 1.00 85.75 89 GLU A CA 1
ATOM 675 C C . GLU A 1 89 ? -6.795 12.136 11.451 1.00 85.75 89 GLU A C 1
ATOM 677 O O . GLU A 1 89 ? -5.795 11.463 11.706 1.00 85.75 89 GLU A O 1
ATOM 682 N N . GLN A 1 90 ? -7.980 11.829 11.974 1.00 86.88 90 GLN A N 1
ATOM 683 C CA . GLN A 1 90 ? -8.190 10.659 12.821 1.00 86.88 90 GLN A CA 1
ATOM 684 C C . GLN A 1 90 ? -8.054 9.370 12.011 1.00 86.88 90 GLN A C 1
ATOM 686 O O . GLN A 1 90 ? -7.504 8.394 12.519 1.00 86.88 90 GLN A O 1
ATOM 691 N N . PHE A 1 91 ? -8.516 9.372 10.759 1.00 88.06 91 PHE A N 1
ATOM 692 C CA . PHE A 1 91 ? -8.318 8.243 9.862 1.00 88.06 91 PHE A CA 1
ATOM 693 C C . PHE A 1 91 ? -6.830 8.031 9.558 1.00 88.06 91 PHE A C 1
ATOM 695 O O . PHE A 1 91 ? -6.351 6.906 9.672 1.00 88.06 91 PHE A O 1
ATOM 702 N N . GLU A 1 92 ? -6.075 9.101 9.269 1.00 89.19 92 GLU A N 1
ATOM 703 C CA . GLU A 1 92 ? -4.616 9.031 9.102 1.00 89.19 92 GLU A CA 1
ATOM 704 C C . GLU A 1 92 ? -3.933 8.400 10.327 1.00 89.19 92 GLU A C 1
ATOM 706 O O . GLU A 1 92 ? -3.069 7.541 10.163 1.00 89.19 92 GLU A O 1
ATOM 711 N N . ASN A 1 93 ? -4.337 8.765 11.552 1.00 89.19 93 ASN A N 1
ATOM 712 C CA . ASN A 1 93 ? -3.783 8.177 12.782 1.00 89.19 93 ASN A CA 1
ATOM 713 C C . ASN A 1 93 ? -3.951 6.656 12.817 1.00 89.19 93 ASN A C 1
ATOM 715 O O . ASN A 1 93 ? -2.998 5.922 13.065 1.00 89.19 93 ASN A O 1
ATOM 719 N N . ILE A 1 94 ? -5.178 6.199 12.578 1.00 90.75 94 ILE A N 1
ATOM 720 C CA . ILE A 1 94 ? -5.542 4.787 12.669 1.00 90.75 94 ILE A CA 1
ATOM 721 C C . ILE A 1 94 ? -4.884 3.990 11.542 1.00 90.75 94 ILE A C 1
ATOM 723 O O . ILE A 1 94 ? -4.427 2.868 11.758 1.00 90.75 94 ILE A O 1
ATOM 727 N N . LEU A 1 95 ? -4.799 4.583 10.351 1.00 92.12 95 LEU A N 1
ATOM 728 C CA . LEU A 1 95 ? -4.120 3.982 9.217 1.00 92.12 95 LEU A CA 1
ATOM 729 C C . LEU A 1 95 ? -2.623 3.803 9.501 1.00 92.12 95 LEU A C 1
ATOM 731 O O . LEU A 1 95 ? -2.109 2.711 9.285 1.00 92.12 95 LEU A O 1
ATOM 735 N N . VAL A 1 96 ? -1.930 4.820 10.031 1.00 92.56 96 VAL A N 1
ATOM 736 C CA . VAL A 1 96 ? -0.505 4.700 10.403 1.00 92.56 96 VAL A CA 1
ATOM 737 C C . VAL A 1 96 ? -0.302 3.601 11.443 1.00 92.56 96 VAL A C 1
ATOM 739 O O . VAL A 1 96 ? 0.550 2.736 11.248 1.00 92.56 96 VAL A O 1
ATOM 742 N N . ASP A 1 97 ? -1.129 3.568 12.492 1.00 90.56 97 ASP A N 1
ATOM 743 C CA . ASP A 1 97 ? -1.057 2.534 13.532 1.00 90.56 97 ASP A CA 1
ATOM 744 C C . ASP A 1 97 ? -1.197 1.111 12.956 1.00 90.56 97 ASP A C 1
ATOM 746 O O . ASP A 1 97 ? -0.598 0.161 13.474 1.00 90.56 97 ASP A O 1
ATOM 750 N N . ALA A 1 98 ? -1.988 0.938 11.893 1.00 92.56 98 ALA A N 1
ATOM 751 C CA . ALA A 1 98 ? -2.131 -0.338 11.200 1.00 92.56 98 ALA A CA 1
ATOM 752 C C . ALA A 1 98 ? -0.926 -0.643 10.290 1.00 92.56 98 ALA A C 1
ATOM 754 O O . ALA A 1 98 ? -0.392 -1.750 10.331 1.00 92.56 98 ALA A O 1
ATOM 755 N N . LEU A 1 99 ? -0.468 0.338 9.508 1.00 93.38 99 LEU A N 1
ATOM 756 C CA . LEU A 1 99 ? 0.602 0.183 8.515 1.00 93.38 99 LEU A CA 1
ATOM 757 C C . LEU A 1 99 ? 1.979 -0.119 9.125 1.00 93.38 99 LEU A C 1
ATOM 759 O O . LEU A 1 99 ? 2.829 -0.715 8.466 1.00 93.38 99 LEU A O 1
ATOM 763 N N . CYS A 1 100 ? 2.235 0.269 10.374 1.00 89.19 100 CYS A N 1
ATOM 764 C CA . CYS A 1 100 ? 3.534 0.051 11.018 1.00 89.19 100 CYS A CA 1
ATOM 765 C C . CYS A 1 100 ? 3.868 -1.426 11.292 1.00 89.19 100 CYS A C 1
ATOM 767 O O . CYS A 1 100 ? 5.033 -1.742 11.537 1.00 89.19 100 CYS A O 1
ATOM 769 N N . TYR A 1 101 ? 2.886 -2.334 11.236 1.00 87.88 101 TYR A N 1
ATOM 770 C CA . TYR A 1 101 ? 3.069 -3.726 11.639 1.00 87.88 101 TYR A CA 1
ATOM 771 C C . TYR A 1 101 ? 2.578 -4.728 10.591 1.00 87.88 101 TYR A C 1
ATOM 773 O O . TYR A 1 101 ? 1.388 -4.804 10.296 1.00 87.88 101 TYR A O 1
ATOM 781 N N . ASP A 1 102 ? 3.482 -5.601 10.135 1.00 86.44 102 ASP A N 1
ATOM 782 C CA . ASP A 1 102 ? 3.183 -6.639 9.136 1.00 86.44 102 ASP A CA 1
ATOM 783 C C . ASP A 1 102 ? 2.086 -7.625 9.589 1.00 86.44 102 ASP A C 1
ATOM 785 O O . ASP A 1 102 ? 1.396 -8.196 8.757 1.00 86.44 102 ASP A O 1
ATOM 789 N N . TYR A 1 103 ? 1.866 -7.840 10.890 1.00 88.56 103 TYR A N 1
ATOM 790 C CA . TYR A 1 103 ? 0.796 -8.742 11.351 1.00 88.56 103 TYR A CA 1
ATOM 791 C C . TYR A 1 103 ? -0.610 -8.123 11.262 1.00 88.56 103 TYR A C 1
ATOM 793 O O . TYR A 1 103 ? -1.591 -8.834 11.467 1.00 88.56 103 TYR A O 1
ATOM 801 N N . ARG A 1 104 ? -0.723 -6.819 10.964 1.00 91.44 104 ARG A N 1
ATOM 802 C CA . ARG A 1 104 ? -1.995 -6.081 10.896 1.00 91.44 104 ARG A CA 1
ATOM 803 C C . ARG A 1 104 ? -2.554 -5.933 9.480 1.00 91.44 104 ARG A C 1
ATOM 805 O O . ARG A 1 104 ? -3.423 -5.093 9.256 1.00 91.44 104 ARG A O 1
ATOM 812 N N . ILE A 1 105 ? -2.088 -6.734 8.517 1.00 92.94 105 ILE A N 1
ATOM 813 C CA . ILE A 1 105 ? -2.533 -6.618 7.118 1.00 92.94 105 ILE A CA 1
ATOM 814 C C . ILE A 1 105 ? -4.050 -6.753 6.973 1.00 92.94 105 ILE A C 1
ATOM 816 O O . ILE A 1 105 ? -4.638 -5.974 6.231 1.00 92.94 105 ILE A O 1
ATOM 820 N N . ASP A 1 106 ? -4.701 -7.650 7.714 1.00 91.50 106 ASP A N 1
ATOM 821 C CA . ASP A 1 106 ? -6.162 -7.816 7.633 1.00 91.50 106 ASP A CA 1
ATOM 822 C C . ASP A 1 106 ? -6.924 -6.550 8.055 1.00 91.50 106 ASP A C 1
ATOM 824 O O . ASP A 1 106 ? -8.024 -6.271 7.574 1.00 91.50 106 ASP A O 1
ATOM 828 N N . VAL A 1 107 ? -6.341 -5.773 8.970 1.00 92.81 107 VAL A N 1
ATOM 829 C CA . VAL A 1 107 ? -6.869 -4.474 9.387 1.00 92.81 107 VAL A CA 1
ATOM 830 C C . VAL A 1 107 ? -6.598 -3.412 8.325 1.00 92.81 107 VAL A C 1
ATOM 832 O O . VAL A 1 107 ? -7.506 -2.652 8.005 1.00 92.81 107 VAL A O 1
ATOM 835 N N . VAL A 1 108 ? -5.389 -3.367 7.753 1.00 93.56 108 VAL A N 1
ATOM 836 C CA . VAL A 1 108 ? -5.062 -2.446 6.647 1.00 93.56 108 VAL A CA 1
ATOM 837 C C . VAL A 1 108 ? -6.015 -2.667 5.471 1.00 93.56 108 VAL A C 1
ATOM 839 O O . VAL A 1 108 ? -6.579 -1.707 4.956 1.00 93.56 108 VAL A O 1
ATOM 842 N N . ASP A 1 109 ? -6.255 -3.925 5.109 1.00 92.94 109 ASP A N 1
ATOM 843 C CA . ASP A 1 109 ? -7.201 -4.334 4.073 1.00 92.94 109 ASP A CA 1
ATOM 844 C C . ASP A 1 109 ? -8.610 -3.779 4.343 1.00 92.94 109 ASP A C 1
ATOM 846 O O . ASP A 1 109 ? -9.172 -3.056 3.519 1.00 92.94 109 ASP A O 1
ATOM 850 N N . ALA A 1 110 ? -9.133 -3.997 5.555 1.00 91.31 110 ALA A N 1
ATOM 851 C CA . ALA A 1 110 ? -10.441 -3.484 5.958 1.00 91.31 110 ALA A CA 1
ATOM 852 C C . ALA A 1 110 ? -10.524 -1.941 5.953 1.00 91.31 110 ALA A C 1
ATOM 854 O O . ALA A 1 110 ? -11.563 -1.371 5.601 1.00 91.31 110 ALA A O 1
ATOM 855 N N . LEU A 1 111 ? -9.448 -1.245 6.335 1.00 91.62 111 LEU A N 1
ATOM 856 C CA . LEU A 1 111 ? -9.388 0.222 6.317 1.00 91.62 111 LEU A CA 1
ATOM 857 C C . LEU A 1 111 ? -9.389 0.780 4.884 1.00 91.62 111 LEU A C 1
ATOM 859 O O . LEU A 1 111 ? -10.071 1.768 4.612 1.00 91.62 111 LEU A O 1
ATOM 863 N N . LEU A 1 112 ? -8.651 0.157 3.961 1.00 90.31 112 LEU A N 1
ATOM 864 C CA . LEU A 1 112 ? -8.573 0.596 2.563 1.00 90.31 112 LEU A CA 1
ATOM 865 C C . LEU A 1 112 ? -9.858 0.292 1.775 1.00 90.31 112 LEU A C 1
ATOM 867 O O . LEU A 1 112 ? -10.249 1.079 0.904 1.00 90.31 112 LEU A O 1
ATOM 871 N N . ASP A 1 113 ? -10.551 -0.798 2.107 1.00 88.31 113 ASP A N 1
ATOM 872 C CA . ASP A 1 113 ? -11.870 -1.117 1.548 1.00 88.31 113 ASP A CA 1
ATOM 873 C C . ASP A 1 113 ? -12.932 -0.094 1.964 1.00 88.31 113 ASP A C 1
ATOM 875 O O . ASP A 1 113 ? -13.703 0.405 1.141 1.00 88.31 113 ASP A O 1
ATOM 879 N N . SER A 1 114 ? -12.961 0.247 3.252 1.00 82.69 114 SER A N 1
ATOM 880 C CA . SER A 1 114 ? -13.995 1.108 3.835 1.00 82.69 114 SER A CA 1
ATOM 881 C C . SER A 1 114 ? -13.802 2.601 3.551 1.00 82.69 114 SER A C 1
ATOM 883 O O . SER A 1 114 ? -14.758 3.370 3.690 1.00 82.69 114 SER A O 1
ATOM 885 N N . HIS A 1 115 ? -12.608 3.036 3.127 1.00 79.12 115 HIS A N 1
ATOM 886 C CA . HIS A 1 115 ? -12.311 4.449 2.886 1.00 79.12 115 HIS A CA 1
ATOM 887 C C . HIS A 1 115 ? -11.835 4.740 1.450 1.00 79.12 115 HIS A C 1
ATOM 889 O O . HIS A 1 115 ? -10.636 4.841 1.179 1.00 79.12 115 HIS A O 1
ATOM 895 N N . PRO A 1 116 ? -12.765 4.950 0.497 1.00 68.38 116 PRO A N 1
ATOM 896 C CA . PRO A 1 116 ? -12.410 5.062 -0.915 1.00 68.38 116 PRO A CA 1
ATOM 897 C C . PRO A 1 116 ? -11.707 6.361 -1.323 1.00 68.38 116 PRO A C 1
ATOM 899 O O . PRO A 1 116 ? -11.137 6.412 -2.413 1.00 68.38 116 PRO A O 1
ATOM 902 N N . TYR A 1 117 ? -11.722 7.391 -0.474 1.00 74.50 117 TYR A N 1
ATOM 903 C CA . TYR A 1 117 ? -11.211 8.729 -0.785 1.00 74.50 117 TYR A CA 1
ATOM 904 C C . TYR A 1 117 ? -10.007 9.123 0.082 1.00 74.50 117 TYR A C 1
ATOM 906 O O . TYR A 1 117 ? -9.939 10.243 0.589 1.00 74.50 117 TYR A O 1
ATOM 914 N N . LEU A 1 118 ? -9.046 8.210 0.242 1.00 83.75 118 LEU A N 1
ATOM 915 C CA . LEU A 1 118 ? -7.794 8.493 0.940 1.00 83.75 118 LEU A CA 1
ATOM 916 C C . LEU A 1 118 ? -6.943 9.491 0.141 1.00 83.75 118 LEU A C 1
ATOM 918 O O . LEU A 1 118 ? -6.617 9.236 -1.019 1.00 83.75 118 LEU A O 1
ATOM 922 N N . HIS A 1 119 ? -6.552 10.599 0.768 1.00 87.38 119 HIS A N 1
ATOM 923 C CA . HIS A 1 119 ? -5.544 11.522 0.249 1.00 87.38 119 HIS A CA 1
ATOM 924 C C . HIS A 1 119 ? -4.250 11.376 1.053 1.00 87.38 119 HIS A C 1
ATOM 926 O O . HIS A 1 119 ? -4.277 11.373 2.280 1.00 87.38 119 HIS A O 1
ATOM 932 N N . VAL A 1 120 ? -3.122 11.224 0.360 1.00 90.31 120 VAL A N 1
ATOM 933 C CA . VAL A 1 120 ? -1.825 10.985 0.997 1.00 90.31 120 VAL A CA 1
ATOM 934 C C . VAL A 1 120 ? -1.140 12.313 1.274 1.00 90.31 120 VAL A C 1
ATOM 936 O O . VAL A 1 120 ? -0.706 13.001 0.357 1.00 90.31 120 VAL A O 1
ATOM 939 N N . THR A 1 121 ? -0.999 12.664 2.545 1.00 90.12 121 THR A N 1
ATOM 940 C CA . THR A 1 121 ? -0.316 13.898 2.939 1.00 90.12 121 THR A CA 1
ATOM 941 C C . THR A 1 121 ? 1.161 13.642 3.266 1.00 90.12 121 THR A C 1
ATOM 943 O O . THR A 1 121 ? 1.515 12.553 3.725 1.00 90.12 121 THR A O 1
ATOM 946 N N . PRO A 1 122 ? 2.050 14.645 3.126 1.00 91.44 122 PRO A N 1
ATOM 947 C CA . PRO A 1 122 ? 3.422 14.550 3.634 1.00 91.44 122 PRO A CA 1
ATOM 948 C C . PRO A 1 122 ? 3.478 14.199 5.126 1.00 91.44 122 PRO A C 1
ATOM 950 O O . PRO A 1 122 ? 4.352 13.458 5.573 1.00 91.44 122 PRO A O 1
ATOM 953 N N . ARG A 1 123 ? 2.499 14.691 5.897 1.00 91.69 123 ARG A N 1
ATOM 954 C CA . ARG A 1 123 ? 2.336 14.389 7.321 1.00 91.69 123 ARG A CA 1
ATOM 955 C C . ARG A 1 123 ? 2.087 12.901 7.561 1.00 91.69 123 ARG A C 1
ATOM 957 O O . ARG A 1 123 ? 2.704 12.341 8.463 1.00 91.69 123 ARG A O 1
ATOM 964 N N . LEU A 1 124 ? 1.223 12.265 6.766 1.00 92.69 124 LEU A N 1
ATOM 965 C CA . LEU A 1 124 ? 0.977 10.824 6.835 1.00 92.69 124 LEU A CA 1
ATOM 966 C C . LEU A 1 124 ? 2.272 10.033 6.594 1.00 92.69 124 LEU A C 1
ATOM 968 O O . LEU A 1 124 ? 2.606 9.155 7.385 1.00 92.69 124 LEU A O 1
ATOM 972 N N . LEU A 1 125 ? 3.021 10.374 5.540 1.00 94.88 125 LEU A N 1
ATOM 973 C CA . LEU A 1 125 ? 4.255 9.672 5.168 1.00 94.88 125 LEU A CA 1
ATOM 974 C C . LEU A 1 125 ? 5.351 9.805 6.233 1.00 94.88 125 LEU A C 1
ATOM 976 O O . LEU A 1 125 ? 5.972 8.808 6.601 1.00 94.88 125 LEU A O 1
ATOM 980 N N . MET A 1 126 ? 5.552 11.015 6.765 1.00 94.56 126 MET A N 1
ATOM 981 C CA . MET A 1 126 ? 6.524 11.262 7.836 1.00 94.56 126 MET A CA 1
ATOM 982 C C . MET A 1 126 ? 6.141 10.543 9.126 1.00 94.56 126 MET A C 1
ATOM 984 O O . MET A 1 126 ? 6.976 9.891 9.736 1.00 94.56 126 MET A O 1
ATOM 988 N N . ARG A 1 127 ? 4.863 10.571 9.513 1.00 93.25 127 ARG A N 1
ATOM 989 C CA . ARG A 1 127 ? 4.418 9.842 10.705 1.00 93.25 127 ARG A CA 1
ATOM 990 C C . ARG A 1 127 ? 4.545 8.341 10.553 1.00 93.25 127 ARG A C 1
ATOM 992 O O . ARG A 1 127 ? 4.838 7.660 11.529 1.00 93.25 127 ARG A O 1
ATOM 999 N N . TRP A 1 128 ? 4.308 7.820 9.358 1.00 94.69 128 TRP A N 1
ATOM 1000 C CA . TRP A 1 128 ? 4.545 6.414 9.090 1.00 94.69 128 TRP A CA 1
ATOM 1001 C C . TRP A 1 128 ? 6.029 6.083 9.258 1.00 94.69 128 TRP A C 1
ATOM 1003 O O . TRP A 1 128 ? 6.353 5.166 10.008 1.00 94.69 128 TRP A O 1
ATOM 1013 N N . LEU A 1 129 ? 6.919 6.883 8.661 1.00 94.31 129 LEU A N 1
ATOM 1014 C CA . LEU A 1 129 ? 8.368 6.752 8.823 1.00 94.31 129 LEU A CA 1
ATOM 1015 C C . LEU A 1 129 ? 8.785 6.769 10.303 1.00 94.31 129 LEU A C 1
ATOM 1017 O O . LEU A 1 129 ? 9.522 5.889 10.728 1.00 94.31 129 LEU A O 1
ATOM 1021 N N . ASP A 1 130 ? 8.267 7.701 11.102 1.00 92.44 130 ASP A N 1
ATOM 1022 C CA . ASP A 1 130 ? 8.631 7.839 12.519 1.00 92.44 130 ASP A CA 1
ATOM 1023 C C . ASP A 1 130 ? 8.209 6.641 13.391 1.00 92.44 130 ASP A C 1
ATOM 1025 O O . ASP A 1 130 ? 8.786 6.420 14.455 1.00 92.44 130 ASP A O 1
ATOM 1029 N N . ASN A 1 131 ? 7.205 5.868 12.961 1.00 91.06 131 ASN A N 1
ATOM 1030 C CA . ASN A 1 131 ? 6.640 4.754 13.731 1.00 91.06 131 ASN A CA 1
ATOM 1031 C C . ASN A 1 131 ? 7.052 3.363 13.212 1.00 91.06 131 ASN A C 1
ATOM 1033 O O . ASN A 1 131 ? 6.696 2.352 13.823 1.00 91.06 131 ASN A O 1
ATOM 1037 N N . VAL A 1 132 ? 7.781 3.271 12.094 1.00 90.88 132 VAL A N 1
ATOM 1038 C CA . VAL A 1 132 ? 8.307 1.986 11.606 1.00 90.88 132 VAL A CA 1
ATOM 1039 C C . VAL A 1 132 ? 9.478 1.527 12.478 1.00 90.88 132 VAL A C 1
ATOM 1041 O O . VAL A 1 132 ? 10.357 2.304 12.836 1.00 90.88 132 VAL A O 1
ATOM 1044 N N . VAL A 1 133 ? 9.493 0.232 12.808 1.00 87.38 133 VAL A N 1
ATOM 1045 C CA . VAL A 1 133 ? 10.496 -0.370 13.705 1.00 87.38 133 VAL A CA 1
ATOM 1046 C C . VAL A 1 133 ? 11.885 -0.437 13.064 1.00 87.38 133 VAL A C 1
ATOM 1048 O O . VAL A 1 133 ? 12.879 -0.143 13.721 1.00 87.38 133 VAL A O 1
ATOM 1051 N N . ASP A 1 134 ? 11.958 -0.838 11.793 1.00 90.50 134 ASP A N 1
ATOM 1052 C CA . ASP A 1 134 ? 13.209 -0.980 11.047 1.00 90.50 134 ASP A CA 1
ATOM 1053 C C . ASP A 1 134 ? 13.332 0.125 9.990 1.00 90.50 134 ASP A C 1
ATOM 1055 O O . ASP A 1 134 ? 12.639 0.116 8.972 1.00 90.50 134 ASP A O 1
ATOM 1059 N N . LEU A 1 135 ? 14.228 1.077 10.248 1.00 92.81 135 LEU A N 1
ATOM 1060 C CA . LEU A 1 135 ? 14.501 2.216 9.372 1.00 92.81 135 LEU A CA 1
ATOM 1061 C C . LEU A 1 135 ? 15.878 2.152 8.710 1.00 92.81 135 LEU A C 1
ATOM 1063 O O . LEU A 1 135 ? 16.271 3.111 8.039 1.00 92.81 135 LEU A O 1
ATOM 1067 N N . ASP A 1 136 ? 16.629 1.067 8.895 1.00 93.19 136 ASP A N 1
ATOM 1068 C CA . ASP A 1 136 ? 18.005 0.988 8.403 1.00 93.19 136 ASP A CA 1
ATOM 1069 C C . ASP A 1 136 ? 18.022 0.932 6.876 1.00 93.19 136 ASP A C 1
ATOM 1071 O O . ASP A 1 136 ? 18.775 1.671 6.239 1.00 93.19 136 ASP A O 1
ATOM 1075 N N . PHE A 1 137 ? 17.114 0.160 6.272 1.00 94.50 137 PHE A N 1
ATOM 1076 C CA . PHE A 1 137 ? 16.965 0.129 4.818 1.00 94.50 137 PHE A CA 1
ATOM 1077 C C . PHE A 1 137 ? 16.640 1.515 4.239 1.00 94.50 137 PHE A C 1
ATOM 1079 O O . PHE A 1 137 ? 17.300 1.970 3.304 1.00 94.50 137 PHE A O 1
ATOM 1086 N N . PHE A 1 138 ? 15.663 2.219 4.817 1.00 95.38 138 PHE A N 1
ATOM 1087 C CA . PHE A 1 138 ? 15.278 3.546 4.338 1.00 95.38 138 PHE A CA 1
ATOM 1088 C C . PHE A 1 138 ? 16.423 4.553 4.493 1.00 95.38 138 PHE A C 1
ATOM 1090 O O . PHE A 1 138 ? 16.787 5.234 3.539 1.00 95.38 138 PHE A O 1
ATOM 1097 N N . ASN A 1 139 ? 17.035 4.639 5.674 1.00 94.06 139 ASN A N 1
ATOM 1098 C CA . ASN A 1 139 ? 18.063 5.645 5.932 1.00 94.06 139 ASN A CA 1
ATOM 1099 C C . ASN A 1 139 ? 19.360 5.367 5.167 1.00 94.06 139 ASN A C 1
ATOM 1101 O O . ASN A 1 139 ? 19.974 6.294 4.644 1.00 94.06 139 ASN A O 1
ATOM 1105 N N . ILE A 1 140 ? 19.791 4.108 5.100 1.00 93.06 140 ILE A N 1
ATOM 1106 C CA . ILE A 1 140 ? 21.092 3.764 4.528 1.00 93.06 140 ILE A CA 1
ATOM 1107 C C . ILE A 1 140 ? 20.989 3.577 3.017 1.00 93.06 140 ILE A C 1
ATOM 1109 O O . ILE A 1 140 ? 21.747 4.198 2.275 1.00 93.06 140 ILE A O 1
ATOM 1113 N N . VAL A 1 141 ? 20.041 2.763 2.546 1.00 94.00 141 VAL A N 1
ATOM 1114 C CA . VAL A 1 141 ? 19.934 2.427 1.119 1.00 94.00 141 VAL A CA 1
ATOM 1115 C C . VAL A 1 141 ? 19.183 3.516 0.362 1.00 94.00 141 VAL A C 1
ATOM 1117 O O . VAL A 1 141 ? 19.680 4.022 -0.642 1.00 94.00 141 VAL A O 1
ATOM 1120 N N . VAL A 1 142 ? 17.995 3.915 0.827 1.00 94.88 142 VAL A N 1
ATOM 1121 C CA . VAL A 1 142 ? 17.173 4.891 0.089 1.00 94.88 142 VAL A CA 1
ATOM 1122 C C . VAL A 1 142 ? 17.747 6.303 0.236 1.00 94.88 142 VAL A C 1
ATOM 1124 O O . VAL A 1 142 ? 18.113 6.929 -0.755 1.00 94.88 142 VAL A O 1
ATOM 1127 N N . VAL A 1 143 ? 17.875 6.808 1.460 1.00 94.00 143 VAL A N 1
ATOM 1128 C CA . VAL A 1 143 ? 18.321 8.184 1.727 1.00 94.00 143 VAL A CA 1
ATOM 1129 C C . VAL A 1 143 ? 19.828 8.341 1.490 1.00 94.00 143 VAL A C 1
ATOM 1131 O O . VAL A 1 143 ? 20.239 9.250 0.769 1.00 94.00 143 VAL A O 1
ATOM 1134 N N . GLY A 1 144 ? 20.645 7.433 2.026 1.00 91.12 144 GLY A N 1
ATOM 1135 C CA . GLY A 1 144 ? 22.102 7.472 1.893 1.00 91.12 144 GLY A CA 1
ATOM 1136 C C . GLY A 1 144 ? 22.600 7.132 0.489 1.00 91.12 144 GLY A C 1
ATOM 1137 O O . GLY A 1 144 ? 23.135 7.990 -0.208 1.00 91.12 144 GLY A O 1
ATOM 1138 N N . GLN A 1 145 ? 22.438 5.877 0.065 1.00 91.25 145 GLN A N 1
ATOM 1139 C CA . GLN A 1 145 ? 23.022 5.373 -1.184 1.00 91.25 145 GLN A CA 1
ATOM 1140 C C . GLN A 1 145 ? 22.287 5.882 -2.432 1.00 91.25 145 GLN A C 1
ATOM 1142 O O . GLN A 1 145 ? 22.928 6.301 -3.394 1.00 91.25 145 GLN A O 1
ATOM 1147 N N . CYS A 1 146 ? 20.950 5.854 -2.440 1.00 91.81 146 CYS A N 1
ATOM 1148 C CA . CYS A 1 146 ? 20.174 6.170 -3.640 1.00 91.81 146 CYS A CA 1
ATOM 1149 C C . CYS A 1 146 ? 19.960 7.671 -3.862 1.00 91.81 146 CYS A C 1
ATOM 1151 O O . CYS A 1 146 ? 19.940 8.098 -5.019 1.00 91.81 146 CYS A O 1
ATOM 1153 N N . LEU A 1 147 ? 19.758 8.445 -2.790 1.00 92.44 147 LEU A N 1
ATOM 1154 C CA . LEU A 1 147 ? 19.515 9.891 -2.856 1.00 92.44 147 LEU A CA 1
ATOM 1155 C C . LEU A 1 147 ? 20.757 10.737 -2.526 1.00 92.44 147 LEU A C 1
ATOM 1157 O O . LEU A 1 147 ? 20.786 11.916 -2.872 1.00 92.44 147 LEU A O 1
ATOM 1161 N N . GLY A 1 148 ? 21.786 10.163 -1.894 1.00 89.56 148 GLY A N 1
ATOM 1162 C CA . GLY A 1 148 ? 23.037 10.864 -1.583 1.00 89.56 148 GLY A CA 1
ATOM 1163 C C . GLY A 1 148 ? 22.968 11.789 -0.364 1.00 89.56 148 GLY A C 1
ATOM 1164 O O . GLY A 1 148 ? 23.839 12.644 -0.200 1.00 89.56 148 GLY A O 1
ATOM 1165 N N . TYR A 1 149 ? 21.952 11.656 0.491 1.00 89.12 149 TYR A N 1
ATOM 1166 C CA . TYR A 1 149 ? 21.847 12.445 1.716 1.00 89.12 149 TYR A CA 1
ATOM 1167 C C . TYR A 1 149 ? 22.705 11.847 2.833 1.00 89.12 149 TYR A C 1
ATOM 1169 O O . TYR A 1 149 ? 22.634 10.659 3.131 1.00 89.12 149 TYR A O 1
ATOM 1177 N N . SER A 1 150 ? 23.465 12.696 3.524 1.00 80.56 150 SER A N 1
ATOM 1178 C CA . SER A 1 150 ? 24.296 12.266 4.659 1.00 80.56 150 SER A CA 1
ATOM 1179 C C . SER A 1 150 ? 23.523 12.123 5.973 1.00 80.56 150 SER A C 1
ATOM 1181 O O . SER A 1 150 ? 24.005 11.484 6.904 1.00 80.56 150 SER A O 1
ATOM 1183 N N . ASN A 1 151 ? 22.348 12.748 6.071 1.00 80.88 151 ASN A N 1
ATOM 1184 C CA . ASN A 1 151 ? 21.560 12.834 7.297 1.00 80.88 151 ASN A CA 1
ATOM 1185 C C . ASN A 1 151 ? 20.200 12.159 7.124 1.00 80.88 151 ASN A C 1
ATOM 1187 O O . ASN A 1 151 ? 19.665 12.086 6.018 1.00 80.88 151 ASN A O 1
ATOM 1191 N N . LYS A 1 152 ? 19.620 11.730 8.249 1.00 83.38 152 LYS A N 1
ATOM 1192 C CA . LYS A 1 152 ? 18.241 11.236 8.300 1.00 83.38 152 LYS A CA 1
ATOM 1193 C C . LYS A 1 152 ? 17.263 12.329 7.870 1.00 83.38 152 LYS A C 1
ATOM 1195 O O . LYS A 1 152 ? 17.487 13.512 8.135 1.00 83.38 152 LYS A O 1
ATOM 1200 N N . LEU A 1 153 ? 16.169 11.912 7.243 1.00 87.31 153 LEU A N 1
ATOM 1201 C CA . LEU A 1 153 ? 15.099 12.812 6.836 1.00 87.31 153 LEU A CA 1
ATOM 1202 C C . LEU A 1 153 ? 14.369 13.356 8.070 1.00 87.31 153 LEU A C 1
ATOM 1204 O O . LEU A 1 153 ? 13.881 12.583 8.888 1.00 87.31 153 LEU A O 1
ATOM 1208 N N . THR A 1 154 ? 14.283 14.677 8.196 1.00 83.31 154 THR A N 1
ATOM 1209 C CA . THR A 1 154 ? 13.556 15.348 9.289 1.00 83.31 154 THR A CA 1
ATOM 1210 C C . THR A 1 154 ? 12.323 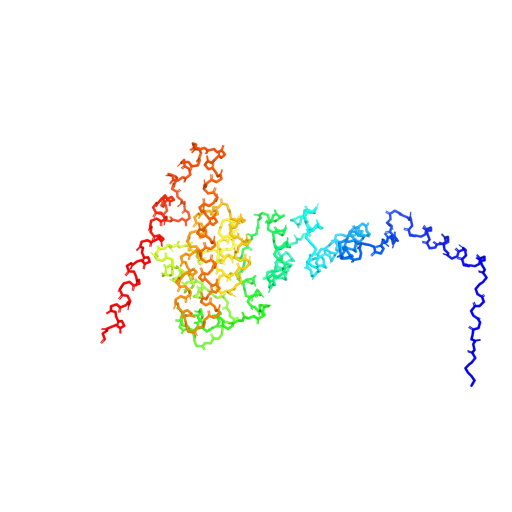16.097 8.803 1.00 83.31 154 THR A C 1
ATOM 1212 O O . THR A 1 154 ? 11.377 16.287 9.562 1.00 83.31 154 THR A O 1
ATOM 1215 N N . THR A 1 155 ? 12.312 16.523 7.540 1.00 86.12 155 THR A N 1
ATOM 1216 C CA . THR A 1 155 ? 11.204 17.258 6.933 1.00 86.12 155 THR A CA 1
ATOM 1217 C C . THR A 1 155 ? 10.928 16.740 5.530 1.00 86.12 155 THR A C 1
ATOM 1219 O O . THR A 1 155 ? 11.841 16.391 4.784 1.00 86.12 155 THR A O 1
ATOM 1222 N N . PHE A 1 156 ? 9.650 16.713 5.158 1.00 88.81 156 PHE A N 1
ATOM 1223 C CA . PHE A 1 156 ? 9.217 16.381 3.806 1.00 88.81 156 PHE A CA 1
ATOM 1224 C C . PHE A 1 156 ? 8.934 17.678 3.046 1.00 88.81 156 PHE A C 1
ATOM 1226 O O . PHE A 1 156 ? 7.891 18.300 3.238 1.00 88.81 156 PHE A O 1
ATOM 1233 N N . GLY A 1 157 ? 9.893 18.107 2.227 1.00 87.88 157 GLY A N 1
ATOM 1234 C CA . GLY A 1 157 ? 9.769 19.280 1.358 1.00 87.88 157 GLY A CA 1
ATOM 1235 C C . GLY A 1 157 ? 9.622 18.911 -0.118 1.00 87.88 157 GLY A C 1
ATOM 1236 O O . GLY A 1 157 ? 9.821 17.758 -0.504 1.00 87.88 157 GLY A O 1
ATOM 1237 N N . GLU A 1 158 ? 9.330 19.908 -0.955 1.00 89.19 158 GLU A N 1
ATOM 1238 C CA . GLU A 1 158 ? 9.215 19.739 -2.412 1.00 89.19 158 GLU A CA 1
ATOM 1239 C C . GLU A 1 158 ? 10.506 19.194 -3.039 1.00 89.19 158 GLU A C 1
ATOM 1241 O O . GLU A 1 158 ? 10.450 18.313 -3.892 1.00 89.19 158 GLU A O 1
ATOM 1246 N N . ASP A 1 159 ? 11.673 19.639 -2.564 1.00 90.25 159 ASP A N 1
ATOM 1247 C CA . ASP A 1 159 ? 12.976 19.138 -3.024 1.00 90.25 159 ASP A CA 1
ATOM 1248 C C . ASP A 1 159 ? 13.132 17.634 -2.773 1.00 90.25 159 ASP A C 1
ATOM 1250 O O . ASP A 1 159 ? 13.593 16.890 -3.639 1.00 90.25 159 ASP A O 1
ATOM 1254 N N . PHE A 1 160 ? 12.705 17.165 -1.598 1.00 92.25 160 PHE A N 1
ATOM 1255 C CA . PHE A 1 160 ? 12.736 15.742 -1.273 1.00 92.25 160 PHE A CA 1
ATOM 1256 C C . PHE A 1 160 ? 11.766 14.955 -2.161 1.00 92.25 160 PHE A C 1
ATOM 1258 O O . PHE A 1 160 ? 12.139 13.911 -2.694 1.00 92.25 160 PHE A O 1
ATOM 1265 N N . ALA A 1 161 ? 10.554 15.472 -2.384 1.00 92.81 161 ALA A N 1
ATOM 1266 C CA . ALA A 1 161 ? 9.583 14.845 -3.276 1.00 92.81 161 ALA A CA 1
ATOM 1267 C C . ALA A 1 161 ? 10.102 14.759 -4.728 1.00 92.81 161 ALA A C 1
ATOM 1269 O O . ALA A 1 161 ? 9.977 13.708 -5.354 1.00 92.81 161 ALA A O 1
ATOM 1270 N N . ASN A 1 162 ? 10.759 15.810 -5.233 1.00 93.19 162 ASN A N 1
ATOM 1271 C CA . ASN A 1 162 ? 11.394 15.831 -6.558 1.00 93.19 162 ASN A CA 1
ATOM 1272 C C . ASN A 1 162 ? 12.515 14.789 -6.672 1.00 93.19 162 ASN A C 1
ATOM 1274 O O . ASN A 1 162 ? 12.626 14.081 -7.680 1.00 93.19 162 ASN A O 1
ATOM 1278 N N . ASN A 1 163 ? 13.340 14.671 -5.631 1.00 94.25 163 ASN A N 1
ATOM 1279 C CA . ASN A 1 163 ? 14.415 13.684 -5.580 1.00 94.25 163 ASN A CA 1
ATOM 1280 C C . ASN A 1 163 ? 13.861 12.253 -5.521 1.00 94.25 163 ASN A C 1
ATOM 1282 O O . ASN A 1 163 ? 14.394 11.364 -6.187 1.00 94.25 163 ASN A O 1
ATOM 1286 N N . MET A 1 164 ? 12.757 12.037 -4.802 1.00 95.19 164 MET A N 1
ATOM 1287 C CA . MET A 1 164 ? 12.042 10.759 -4.776 1.00 95.19 164 MET A CA 1
ATOM 1288 C C . MET A 1 164 ? 11.432 10.404 -6.138 1.00 95.19 164 MET A C 1
ATOM 1290 O O . MET A 1 164 ? 11.630 9.284 -6.605 1.00 95.19 164 MET A O 1
ATOM 1294 N N . ASP A 1 165 ? 10.753 11.330 -6.825 1.00 94.75 165 ASP A N 1
ATOM 1295 C CA . ASP A 1 165 ? 10.221 11.069 -8.175 1.00 94.75 165 ASP A CA 1
ATOM 1296 C C . ASP A 1 165 ? 11.346 10.750 -9.168 1.00 94.75 165 ASP A C 1
ATOM 1298 O O . ASP A 1 165 ? 11.257 9.784 -9.926 1.00 94.75 165 ASP A O 1
ATOM 1302 N N . SER A 1 166 ? 12.460 11.486 -9.093 1.00 94.50 166 SER A N 1
ATOM 1303 C CA . SER A 1 166 ? 13.658 11.233 -9.904 1.00 94.50 166 SER A CA 1
ATOM 1304 C C . SER A 1 166 ? 14.271 9.858 -9.619 1.00 94.50 166 SER A C 1
ATOM 1306 O O . SER A 1 166 ? 14.678 9.140 -10.541 1.00 94.50 166 SER A O 1
ATOM 1308 N N . LEU A 1 167 ? 14.308 9.452 -8.346 1.00 95.19 167 LEU A N 1
ATOM 1309 C CA . LEU A 1 167 ? 14.739 8.118 -7.945 1.00 95.19 167 LEU A CA 1
ATOM 1310 C C . LEU A 1 167 ? 13.818 7.047 -8.537 1.00 95.19 167 LEU A C 1
ATOM 1312 O O . LEU A 1 167 ? 14.303 6.102 -9.161 1.00 95.19 167 LEU A O 1
ATOM 1316 N N . PHE A 1 168 ? 12.500 7.191 -8.404 1.00 95.81 168 PHE A N 1
ATOM 1317 C CA . PHE A 1 168 ? 11.555 6.222 -8.954 1.00 95.81 168 PHE A CA 1
ATOM 1318 C C . PHE A 1 168 ? 11.570 6.186 -10.478 1.00 95.81 168 PHE A C 1
ATOM 1320 O O . PHE A 1 168 ? 11.473 5.100 -11.049 1.00 95.81 168 PHE A O 1
ATOM 1327 N N . PHE A 1 169 ? 11.784 7.314 -11.154 1.00 93.88 169 PHE A N 1
ATOM 1328 C CA . PHE A 1 169 ? 12.018 7.353 -12.595 1.00 93.88 169 PHE A CA 1
ATOM 1329 C C . PHE A 1 169 ? 13.223 6.484 -12.981 1.00 93.88 169 PHE A C 1
ATOM 1331 O O . PHE A 1 169 ? 13.119 5.629 -13.864 1.00 93.88 169 PHE A O 1
ATOM 1338 N N . ARG A 1 170 ? 14.347 6.616 -12.265 1.00 93.25 170 ARG A N 1
ATOM 1339 C CA . ARG A 1 170 ? 15.550 5.795 -12.481 1.00 93.25 170 ARG A CA 1
ATOM 1340 C C . ARG A 1 170 ? 15.292 4.311 -12.207 1.00 93.25 170 ARG A C 1
ATOM 1342 O O . ARG A 1 170 ? 15.559 3.473 -13.068 1.00 93.25 170 ARG A O 1
ATOM 1349 N N . LEU A 1 171 ? 14.740 3.975 -11.040 1.00 93.06 171 LEU A N 1
ATOM 1350 C CA . LEU A 1 171 ? 14.522 2.587 -10.604 1.00 93.06 171 LEU A CA 1
ATOM 1351 C C . LEU A 1 171 ? 13.481 1.852 -11.457 1.00 93.06 171 LEU A C 1
ATOM 1353 O O . LEU A 1 171 ? 13.604 0.647 -11.696 1.00 93.06 171 LEU A O 1
ATOM 1357 N N . SER A 1 172 ? 12.472 2.572 -11.941 1.00 91.81 172 SER A N 1
ATOM 1358 C CA . SER A 1 172 ? 11.433 2.047 -12.826 1.00 91.81 172 SER A CA 1
ATOM 1359 C C . SER A 1 172 ? 11.888 1.951 -14.286 1.00 91.81 172 SER A C 1
ATOM 1361 O O . SER A 1 172 ? 11.212 1.324 -15.094 1.00 91.81 172 SER A O 1
ATOM 1363 N N . GLY A 1 173 ? 13.062 2.482 -14.643 1.00 86.06 173 GLY A N 1
ATOM 1364 C CA . GLY A 1 173 ? 13.565 2.465 -16.018 1.00 86.06 173 GLY A CA 1
ATOM 1365 C C . GLY A 1 173 ? 12.921 3.492 -16.945 1.00 86.06 173 GLY A C 1
ATOM 1366 O O . GLY A 1 173 ? 12.898 3.258 -18.151 1.00 86.06 173 GLY A O 1
ATOM 1367 N N . GLY A 1 174 ? 12.416 4.600 -16.400 1.00 86.00 174 GLY A N 1
ATOM 1368 C CA . GLY A 1 174 ? 11.922 5.744 -17.167 1.00 86.00 174 GLY A CA 1
ATOM 1369 C C . GLY A 1 174 ? 10.416 6.005 -17.075 1.00 86.00 174 GLY A C 1
ATOM 1370 O O . GLY A 1 174 ? 9.881 6.751 -17.898 1.00 86.00 174 GLY A O 1
ATOM 1371 N N . PHE A 1 175 ? 9.705 5.412 -16.110 1.00 88.31 175 PHE A N 1
ATOM 1372 C CA . PHE A 1 175 ? 8.309 5.777 -15.857 1.00 88.31 175 PHE A CA 1
ATOM 1373 C C . PHE A 1 175 ? 8.256 7.069 -15.045 1.00 88.31 175 PHE A C 1
ATOM 1375 O O . PHE A 1 175 ? 8.816 7.143 -13.953 1.00 88.31 175 PHE A O 1
ATOM 1382 N N . SER A 1 176 ? 7.616 8.096 -15.602 1.00 88.06 176 SER A N 1
ATOM 1383 C CA . SER A 1 176 ? 7.486 9.404 -14.963 1.00 88.06 176 SER A CA 1
ATOM 1384 C C . SER A 1 176 ? 6.212 9.497 -14.131 1.00 88.06 176 SER A C 1
ATOM 1386 O O . SER A 1 176 ? 5.293 8.688 -14.288 1.00 88.06 176 SER A O 1
ATOM 1388 N N . ASN A 1 177 ? 6.142 10.518 -13.270 1.00 86.75 177 ASN A N 1
ATOM 1389 C CA . ASN A 1 177 ? 4.951 10.827 -12.479 1.00 86.75 177 ASN A CA 1
ATOM 1390 C C . ASN A 1 177 ? 4.540 9.663 -11.548 1.00 86.75 177 ASN A C 1
ATOM 1392 O O . ASN A 1 177 ? 3.350 9.351 -11.366 1.00 86.75 177 ASN A O 1
ATOM 1396 N N . LEU A 1 178 ? 5.554 8.996 -10.984 1.00 91.00 178 LEU A N 1
ATOM 1397 C CA . LEU A 1 178 ? 5.384 7.927 -10.005 1.00 91.00 178 LEU A CA 1
ATOM 1398 C C . LEU A 1 178 ? 5.201 8.496 -8.591 1.00 91.00 178 LEU A C 1
ATOM 1400 O O . LEU A 1 178 ? 4.462 7.931 -7.787 1.00 91.00 178 LEU A O 1
ATOM 1404 N N . PHE A 1 179 ? 5.800 9.647 -8.313 1.00 92.56 179 PHE A N 1
ATOM 1405 C CA . PHE A 1 179 ? 5.721 10.338 -7.034 1.00 92.56 179 PHE A CA 1
ATOM 1406 C C . PHE A 1 179 ? 5.583 11.859 -7.256 1.00 92.56 179 PHE A C 1
ATOM 1408 O O . PHE A 1 179 ? 6.483 12.624 -6.920 1.00 92.56 179 PHE A O 1
ATOM 1415 N N . PRO A 1 180 ? 4.479 12.319 -7.879 1.00 88.94 180 PRO A N 1
ATOM 1416 C CA . PRO A 1 180 ? 4.321 13.710 -8.308 1.00 88.94 180 PRO A CA 1
ATOM 1417 C C . PRO A 1 180 ? 4.451 14.718 -7.171 1.00 88.94 180 PRO A C 1
ATOM 1419 O O . PRO A 1 180 ? 3.691 14.667 -6.208 1.00 88.94 180 PRO A O 1
ATOM 1422 N N . VAL A 1 181 ? 5.317 15.716 -7.344 1.00 88.44 181 VAL A N 1
ATOM 1423 C CA . VAL A 1 181 ? 5.432 16.836 -6.395 1.00 88.44 181 VAL A CA 1
ATOM 1424 C C . VAL A 1 181 ? 4.163 17.680 -6.371 1.00 88.44 181 VAL A C 1
ATOM 1426 O O . VAL A 1 181 ? 3.668 18.015 -5.296 1.00 88.44 181 VAL A O 1
ATOM 1429 N N . ASP A 1 182 ? 3.551 17.896 -7.539 1.00 87.50 182 ASP A N 1
ATOM 1430 C CA . ASP A 1 182 ? 2.285 18.625 -7.671 1.00 87.50 182 ASP A CA 1
ATOM 1431 C C . ASP A 1 182 ? 1.150 18.008 -6.844 1.00 87.50 182 ASP A C 1
ATOM 1433 O O . ASP A 1 182 ? 0.213 18.707 -6.470 1.00 87.50 182 ASP A O 1
ATOM 1437 N N . TYR A 1 183 ? 1.210 16.707 -6.544 1.00 87.69 183 TYR A N 1
ATOM 1438 C CA . TYR A 1 183 ? 0.207 16.049 -5.707 1.00 87.69 183 TYR A CA 1
ATOM 1439 C C . TYR A 1 183 ? 0.270 16.531 -4.249 1.00 87.69 183 TYR A C 1
ATOM 1441 O O . TYR A 1 183 ? -0.763 16.593 -3.586 1.00 87.69 183 TYR A O 1
ATOM 1449 N N . PHE A 1 184 ? 1.456 16.906 -3.759 1.00 86.81 184 PHE A N 1
ATOM 1450 C CA . PHE A 1 184 ? 1.665 17.375 -2.387 1.00 86.81 184 PHE A CA 1
ATOM 1451 C C . PHE A 1 184 ? 1.515 18.895 -2.241 1.00 86.81 184 PHE A C 1
ATOM 1453 O O . PHE A 1 184 ? 1.131 19.363 -1.172 1.00 86.81 184 PHE A O 1
ATOM 1460 N N . SER A 1 185 ? 1.799 19.660 -3.298 1.00 80.00 185 SER A N 1
ATOM 1461 C CA . SER A 1 185 ? 1.781 21.132 -3.264 1.00 80.00 185 SER A CA 1
ATOM 1462 C C . SER A 1 185 ? 0.409 21.752 -3.570 1.00 80.00 185 SER A C 1
ATOM 1464 O O . SER A 1 185 ? 0.238 22.968 -3.475 1.00 80.00 185 SER A O 1
ATOM 1466 N N . GLN A 1 186 ? -0.592 20.952 -3.953 1.00 75.69 186 GLN A N 1
ATOM 1467 C CA . GLN A 1 186 ? -1.912 21.465 -4.326 1.00 75.69 186 GLN A CA 1
ATOM 1468 C C . GLN A 1 186 ? -2.733 21.937 -3.108 1.00 75.69 186 GLN A C 1
ATOM 1470 O O . GLN A 1 186 ? -2.965 21.156 -2.187 1.00 75.69 186 GLN A O 1
ATOM 1475 N N . PRO A 1 187 ? -3.278 23.172 -3.125 1.00 61.16 187 PRO A N 1
ATOM 1476 C CA . PRO A 1 187 ? -4.085 23.703 -2.022 1.00 61.16 187 PRO A CA 1
ATOM 1477 C C . PRO A 1 187 ? -5.453 23.014 -1.875 1.00 61.16 187 PRO A C 1
ATOM 1479 O O . PRO A 1 187 ? -6.028 23.033 -0.793 1.00 61.16 187 PRO A O 1
ATOM 1482 N N . ASN A 1 188 ? -5.961 22.394 -2.947 1.00 64.62 188 ASN A N 1
ATOM 1483 C CA . ASN A 1 188 ? -7.154 21.546 -2.948 1.00 64.62 188 ASN A CA 1
ATOM 1484 C C . ASN A 1 188 ? -6.803 20.230 -3.648 1.00 64.62 188 ASN A C 1
ATOM 1486 O O . ASN A 1 188 ? -7.007 20.119 -4.861 1.00 64.62 188 ASN A O 1
ATOM 1490 N N . PRO A 1 189 ? -6.230 19.258 -2.928 1.00 65.88 189 PRO A N 1
ATOM 1491 C CA . PRO A 1 189 ? -5.771 18.032 -3.549 1.00 65.88 189 PRO A CA 1
ATOM 1492 C C . PRO A 1 189 ? -6.953 17.271 -4.147 1.00 65.88 189 PRO A C 1
ATOM 1494 O O . PRO A 1 189 ? -7.943 16.970 -3.471 1.00 65.88 189 PRO A O 1
ATOM 1497 N N . THR A 1 190 ? -6.857 16.931 -5.430 1.00 66.50 190 THR A N 1
ATOM 1498 C CA . THR A 1 190 ? -7.801 15.990 -6.032 1.00 66.50 190 THR A CA 1
ATOM 1499 C C . THR A 1 190 ? -7.639 14.641 -5.341 1.00 66.50 190 THR A C 1
ATOM 1501 O O . THR A 1 190 ? -6.546 14.071 -5.351 1.00 66.50 190 THR A O 1
ATOM 1504 N N . LYS A 1 191 ? -8.719 14.121 -4.744 1.00 73.75 191 LYS A N 1
ATOM 1505 C CA . LYS A 1 191 ? -8.748 12.801 -4.095 1.00 73.75 191 LYS A CA 1
ATOM 1506 C C . LYS A 1 191 ? -8.702 11.685 -5.151 1.00 73.75 191 LYS A C 1
ATOM 1508 O O . LYS A 1 191 ? -9.698 11.017 -5.413 1.00 73.75 191 LYS A O 1
ATOM 1513 N N . ASP A 1 192 ? -7.549 11.524 -5.798 1.00 85.12 192 ASP A N 1
ATOM 1514 C CA . ASP A 1 192 ? -7.283 10.465 -6.771 1.00 85.12 192 ASP A CA 1
ATOM 1515 C C . ASP A 1 192 ? -6.778 9.210 -6.053 1.00 85.12 192 ASP A C 1
ATOM 1517 O O . ASP A 1 192 ? -5.607 9.113 -5.673 1.00 85.12 192 ASP A O 1
ATOM 1521 N N . ARG A 1 193 ? -7.671 8.225 -5.904 1.00 87.25 193 ARG A N 1
ATOM 1522 C CA . ARG A 1 193 ? -7.355 6.930 -5.288 1.00 87.25 193 ARG A CA 1
ATOM 1523 C C . ARG A 1 193 ? -6.191 6.229 -5.990 1.00 87.25 193 ARG A C 1
ATOM 1525 O O . ARG A 1 193 ? -5.382 5.602 -5.313 1.00 87.25 193 ARG A O 1
ATOM 1532 N N . SER A 1 194 ? -6.070 6.342 -7.314 1.00 88.75 194 SER A N 1
ATOM 1533 C CA . SER A 1 194 ? -4.991 5.691 -8.062 1.00 88.75 194 SER A CA 1
ATOM 1534 C C . SER A 1 194 ? -3.630 6.240 -7.648 1.00 88.75 194 SER A C 1
ATOM 1536 O O . SER A 1 194 ? -2.716 5.472 -7.350 1.00 88.75 194 SER A O 1
ATOM 1538 N N . LYS A 1 195 ? -3.504 7.569 -7.565 1.00 89.88 195 LYS A N 1
ATOM 1539 C CA . LYS A 1 195 ? -2.265 8.219 -7.120 1.00 89.88 195 LYS A CA 1
ATOM 1540 C C . LYS A 1 195 ? -1.987 7.978 -5.643 1.00 89.88 195 LYS A C 1
ATOM 1542 O O . LYS A 1 195 ? -0.847 7.683 -5.300 1.00 89.88 195 LYS A O 1
ATOM 1547 N N . SER A 1 196 ? -3.008 8.001 -4.790 1.00 92.06 196 SER A N 1
ATOM 1548 C CA . SER A 1 196 ? -2.856 7.677 -3.369 1.00 92.06 196 SER A CA 1
ATOM 1549 C C . SER A 1 196 ? -2.299 6.267 -3.153 1.00 92.06 196 SER A C 1
ATOM 1551 O O . SER A 1 196 ? -1.305 6.101 -2.450 1.00 92.06 196 SER A O 1
ATOM 1553 N N . MET A 1 197 ? -2.887 5.251 -3.795 1.00 93.69 197 MET A N 1
ATOM 1554 C CA . MET A 1 197 ? -2.416 3.864 -3.672 1.00 93.69 197 MET A CA 1
ATOM 1555 C C . MET A 1 197 ? -1.007 3.692 -4.249 1.00 93.69 197 MET A C 1
ATOM 1557 O O . MET A 1 197 ? -0.176 3.013 -3.653 1.00 93.69 197 MET A O 1
ATOM 1561 N N . GLN A 1 198 ? -0.712 4.345 -5.376 1.00 94.19 198 GLN A N 1
ATOM 1562 C CA . GLN A 1 198 ? 0.619 4.347 -5.982 1.00 94.19 198 GLN A CA 1
ATOM 1563 C C . GLN A 1 198 ? 1.679 4.930 -5.031 1.00 94.19 198 GLN A C 1
ATOM 1565 O O . GLN A 1 198 ? 2.704 4.291 -4.801 1.00 94.19 198 GLN A O 1
ATOM 1570 N N . ILE A 1 199 ? 1.425 6.104 -4.442 1.00 95.25 199 ILE A N 1
ATOM 1571 C CA . ILE A 1 199 ? 2.342 6.773 -3.506 1.00 95.25 199 ILE A CA 1
ATOM 1572 C C . ILE A 1 199 ? 2.546 5.924 -2.246 1.00 95.25 199 ILE A C 1
ATOM 1574 O O . ILE A 1 199 ? 3.688 5.718 -1.838 1.00 95.25 199 ILE A O 1
ATOM 1578 N N . LEU A 1 200 ? 1.474 5.385 -1.654 1.00 95.56 200 LEU A N 1
ATOM 1579 C CA . LEU A 1 200 ? 1.577 4.534 -0.462 1.00 95.56 200 LEU A CA 1
ATOM 1580 C C . LEU A 1 200 ? 2.344 3.241 -0.741 1.00 95.56 200 LEU A C 1
ATOM 1582 O O . LEU A 1 200 ? 3.168 2.839 0.074 1.00 95.56 200 LEU A O 1
ATOM 1586 N N . ALA A 1 201 ? 2.116 2.606 -1.894 1.00 96.44 201 ALA A N 1
ATOM 1587 C CA . ALA A 1 201 ? 2.834 1.394 -2.275 1.00 96.44 201 ALA A CA 1
ATOM 1588 C C . ALA A 1 201 ? 4.334 1.667 -2.463 1.00 96.44 201 ALA A C 1
ATOM 1590 O O . ALA A 1 201 ? 5.166 0.899 -1.978 1.00 96.44 201 ALA A O 1
ATOM 1591 N N . LEU A 1 202 ? 4.687 2.768 -3.135 1.00 97.12 202 LEU A N 1
ATOM 1592 C CA . LEU A 1 202 ? 6.077 3.196 -3.315 1.00 97.12 202 LEU A CA 1
ATOM 1593 C C . LEU A 1 202 ? 6.744 3.537 -1.981 1.00 97.12 202 LEU A C 1
ATOM 1595 O O . LEU A 1 202 ? 7.881 3.134 -1.744 1.00 97.12 202 LEU A O 1
ATOM 1599 N N . TRP A 1 203 ? 6.027 4.224 -1.091 1.00 97.06 203 TRP A N 1
ATOM 1600 C CA . TRP A 1 203 ? 6.523 4.542 0.243 1.00 97.06 203 TRP A CA 1
ATOM 1601 C C . TRP A 1 203 ? 6.762 3.278 1.075 1.00 97.06 203 TRP A C 1
ATOM 1603 O O . TRP A 1 203 ? 7.858 3.090 1.596 1.00 97.06 203 TRP A O 1
ATOM 1613 N N . ALA A 1 204 ? 5.797 2.353 1.110 1.00 96.62 204 ALA A N 1
ATOM 1614 C CA . ALA A 1 204 ? 5.937 1.058 1.779 1.00 96.62 204 ALA A CA 1
ATOM 1615 C C . ALA A 1 204 ? 7.132 0.249 1.249 1.00 96.62 204 ALA A C 1
ATOM 1617 O O . ALA A 1 204 ? 7.821 -0.425 2.015 1.00 96.62 204 ALA A O 1
ATOM 1618 N N . LEU A 1 205 ? 7.411 0.337 -0.056 1.00 96.75 205 LEU A N 1
ATOM 1619 C CA . LEU A 1 205 ? 8.568 -0.306 -0.674 1.00 96.75 205 LEU A CA 1
ATOM 1620 C C . LEU A 1 205 ? 9.889 0.307 -0.189 1.00 96.75 205 LEU A C 1
ATOM 1622 O O . LEU A 1 205 ? 10.819 -0.433 0.126 1.00 96.75 205 LEU A O 1
ATOM 1626 N N . CYS A 1 206 ? 9.963 1.635 -0.079 1.00 96.50 206 CYS A N 1
ATOM 1627 C CA . CYS A 1 206 ? 11.117 2.331 0.496 1.00 96.50 206 CYS A CA 1
ATOM 1628 C C . CYS A 1 206 ? 11.316 2.031 1.987 1.00 96.50 206 CYS A C 1
ATOM 1630 O O . CYS A 1 206 ? 12.450 2.035 2.454 1.00 96.50 206 CYS A O 1
ATOM 1632 N N . LEU A 1 207 ? 10.242 1.733 2.718 1.00 95.56 207 LEU A N 1
ATOM 1633 C CA . LEU A 1 207 ? 10.285 1.271 4.110 1.00 95.56 207 LEU A CA 1
ATOM 1634 C C . LEU A 1 207 ? 10.523 -0.246 4.239 1.00 95.56 207 LEU A C 1
ATOM 1636 O O . LEU A 1 207 ? 10.541 -0.773 5.346 1.00 95.56 207 LEU A O 1
ATOM 1640 N N . ASN A 1 208 ? 10.680 -0.967 3.121 1.00 94.88 208 ASN A N 1
ATOM 1641 C CA . ASN A 1 208 ? 10.820 -2.425 3.073 1.00 94.88 208 ASN A CA 1
ATOM 1642 C C . ASN A 1 208 ? 9.690 -3.201 3.804 1.00 94.88 208 ASN A C 1
ATOM 1644 O O . ASN A 1 208 ? 9.869 -4.329 4.275 1.00 94.88 208 ASN A O 1
ATOM 1648 N N . GLN A 1 209 ? 8.485 -2.629 3.855 1.00 94.69 209 GLN A N 1
ATOM 1649 C CA . GLN A 1 209 ? 7.295 -3.262 4.427 1.00 94.69 209 GLN A CA 1
ATOM 1650 C C . GLN A 1 209 ? 6.577 -4.104 3.371 1.00 94.69 209 GLN A C 1
ATOM 1652 O O . GLN A 1 209 ? 5.550 -3.731 2.803 1.00 94.69 209 GLN A O 1
ATOM 1657 N N . VAL A 1 210 ? 7.167 -5.258 3.059 1.00 94.69 210 VAL A N 1
ATOM 1658 C CA . VAL A 1 210 ? 6.756 -6.083 1.914 1.00 94.69 210 VAL A CA 1
ATOM 1659 C C . VAL A 1 210 ? 5.312 -6.583 1.996 1.00 94.69 210 VAL A C 1
ATOM 1661 O O . VAL A 1 210 ? 4.647 -6.629 0.966 1.00 94.69 210 VAL A O 1
ATOM 1664 N N . GLU A 1 211 ? 4.803 -6.929 3.182 1.00 94.81 211 GLU A N 1
ATOM 1665 C CA . GLU A 1 211 ? 3.419 -7.403 3.339 1.00 94.81 211 GLU A CA 1
ATOM 1666 C C . GLU A 1 211 ? 2.414 -6.263 3.138 1.00 94.81 211 GLU A C 1
ATOM 1668 O O . GLU A 1 211 ? 1.387 -6.435 2.482 1.00 94.81 211 GLU A O 1
ATOM 1673 N N . VAL A 1 212 ? 2.766 -5.058 3.588 1.00 95.25 212 VAL A N 1
ATOM 1674 C CA . VAL A 1 212 ? 1.970 -3.850 3.357 1.00 95.25 212 VAL A CA 1
ATOM 1675 C C . VAL A 1 212 ? 1.929 -3.502 1.868 1.00 95.25 212 VAL A C 1
ATOM 1677 O O . VAL A 1 212 ? 0.854 -3.221 1.337 1.00 95.25 212 VAL A O 1
ATOM 1680 N N . VAL A 1 213 ? 3.060 -3.617 1.153 1.00 96.50 213 VAL A N 1
ATOM 1681 C CA . VAL A 1 213 ? 3.086 -3.449 -0.311 1.00 96.50 213 VAL A CA 1
ATOM 1682 C C . VAL A 1 213 ? 2.112 -4.416 -0.974 1.00 96.50 213 VAL A C 1
ATOM 1684 O O . VAL A 1 213 ? 1.335 -3.963 -1.810 1.00 96.50 213 VAL A O 1
ATOM 1687 N N . LYS A 1 214 ? 2.127 -5.709 -0.594 1.00 95.25 214 LYS A N 1
ATOM 1688 C CA . LYS A 1 214 ? 1.229 -6.752 -1.134 1.00 95.25 214 LYS A CA 1
ATOM 1689 C C . LYS A 1 214 ? -0.254 -6.463 -0.894 1.00 95.25 214 LYS A C 1
ATOM 1691 O O . LYS A 1 214 ? -1.071 -6.902 -1.694 1.00 95.25 214 LYS A O 1
ATOM 1696 N N . CYS A 1 215 ? -0.595 -5.747 0.170 1.00 94.75 215 CYS A N 1
ATOM 1697 C CA . CYS A 1 215 ? -1.961 -5.305 0.422 1.00 94.75 215 CYS A CA 1
ATOM 1698 C C . CYS A 1 215 ? -2.317 -4.100 -0.465 1.00 94.75 215 CYS A C 1
ATOM 1700 O O . CYS A 1 215 ? -3.241 -4.171 -1.271 1.00 94.75 215 CYS A O 1
ATOM 1702 N N . ILE A 1 216 ? -1.535 -3.018 -0.404 1.00 94.31 216 ILE A N 1
ATOM 1703 C CA . ILE A 1 216 ? -1.884 -1.731 -1.033 1.00 94.31 216 ILE A CA 1
ATOM 1704 C C . ILE A 1 216 ? -2.048 -1.836 -2.556 1.00 94.31 216 ILE A C 1
ATOM 1706 O O . ILE A 1 216 ? -2.961 -1.226 -3.114 1.00 94.31 216 ILE A O 1
ATOM 1710 N N . TRP A 1 217 ? -1.198 -2.600 -3.257 1.00 93.19 217 TRP A N 1
ATOM 1711 C CA . TRP A 1 217 ? -1.295 -2.681 -4.725 1.00 93.19 217 TRP A CA 1
ATOM 1712 C C . TRP A 1 217 ? -2.622 -3.293 -5.197 1.00 93.19 217 TRP A C 1
ATOM 1714 O O . TRP A 1 217 ? -3.104 -2.920 -6.266 1.00 93.19 217 TRP A O 1
ATOM 1724 N N . ALA A 1 218 ? -3.213 -4.197 -4.407 1.00 92.62 218 ALA A N 1
ATOM 1725 C CA . ALA A 1 218 ? -4.483 -4.847 -4.721 1.00 92.62 218 ALA A CA 1
ATOM 1726 C C . ALA A 1 218 ? -5.674 -3.879 -4.605 1.00 92.62 218 ALA A C 1
ATOM 1728 O O . ALA A 1 218 ? -6.665 -4.038 -5.311 1.00 92.62 218 ALA A O 1
ATOM 1729 N N . HIS A 1 219 ? -5.538 -2.834 -3.781 1.00 92.31 219 HIS A N 1
ATOM 1730 C CA . HIS A 1 219 ? -6.521 -1.758 -3.597 1.00 92.31 219 HIS A CA 1
ATOM 1731 C C . HIS A 1 219 ? -6.422 -0.637 -4.643 1.00 92.31 219 HIS A C 1
ATOM 1733 O O . HIS A 1 219 ? -7.212 0.317 -4.623 1.00 92.31 219 HIS A O 1
ATOM 1739 N N . SER A 1 220 ? -5.449 -0.726 -5.556 1.00 92.00 220 SER A N 1
ATOM 1740 C CA . SER A 1 220 ? -5.304 0.202 -6.676 1.00 92.00 220 SER A CA 1
ATOM 1741 C C . SER A 1 220 ? -6.400 -0.026 -7.725 1.00 92.00 220 SER A C 1
ATOM 1743 O O . SER A 1 220 ? -6.683 -1.176 -8.057 1.00 92.00 220 SER A O 1
ATOM 1745 N N . PRO A 1 221 ? -6.967 1.035 -8.333 1.00 90.00 221 PRO A N 1
ATOM 1746 C CA . PRO A 1 221 ? -7.858 0.908 -9.490 1.00 90.00 221 PRO A CA 1
ATOM 1747 C C . PRO A 1 221 ? -7.192 0.241 -10.707 1.00 90.00 221 PRO A C 1
ATOM 1749 O O . PRO A 1 221 ? -7.865 -0.398 -11.511 1.00 90.00 221 PRO A O 1
ATOM 1752 N N . GLU A 1 222 ? -5.869 0.374 -10.839 1.00 89.38 222 GLU A N 1
ATOM 1753 C CA . GLU A 1 222 ? -5.065 -0.219 -11.912 1.00 89.38 222 GLU A CA 1
ATOM 1754 C C . GLU A 1 222 ? -4.000 -1.169 -11.315 1.00 89.38 222 GLU A C 1
ATOM 1756 O O . GLU A 1 222 ? -2.802 -0.862 -11.332 1.00 89.38 222 GLU A O 1
ATOM 1761 N N . PRO A 1 223 ? -4.400 -2.330 -10.757 1.00 92.44 223 PRO A N 1
ATOM 1762 C CA . PRO A 1 223 ? -3.512 -3.162 -9.941 1.00 92.44 223 PRO A CA 1
ATOM 1763 C C . PRO A 1 223 ? -2.435 -3.871 -10.774 1.00 92.44 223 PRO A C 1
ATOM 1765 O O . PRO A 1 223 ? -1.281 -3.967 -10.360 1.00 92.44 223 PRO A O 1
ATOM 1768 N N . MET A 1 224 ? -2.774 -4.320 -11.987 1.00 92.31 224 MET A N 1
ATOM 1769 C CA . MET A 1 224 ? -1.852 -5.059 -12.858 1.00 92.31 224 MET A CA 1
ATOM 1770 C C . MET A 1 224 ? -0.665 -4.203 -13.358 1.00 92.31 224 MET A C 1
ATOM 1772 O O . MET A 1 224 ? 0.476 -4.643 -13.184 1.00 92.31 224 MET A O 1
ATOM 1776 N N . PRO A 1 225 ? -0.855 -2.993 -13.935 1.00 92.50 225 PRO A N 1
ATOM 1777 C CA . PRO A 1 225 ? 0.283 -2.139 -14.274 1.00 92.50 225 PRO A CA 1
ATOM 1778 C C . PRO A 1 225 ? 1.124 -1.748 -13.057 1.00 92.50 225 PRO A C 1
ATOM 1780 O O . PRO A 1 225 ? 2.354 -1.798 -13.127 1.00 92.50 225 PRO A O 1
ATOM 1783 N N . LEU A 1 226 ? 0.472 -1.400 -11.939 1.00 94.44 226 LEU A N 1
ATOM 1784 C CA . LEU A 1 226 ? 1.170 -1.003 -10.720 1.00 94.44 226 LEU A CA 1
ATOM 1785 C C . LEU A 1 226 ? 2.058 -2.142 -10.207 1.00 94.44 226 LEU A C 1
ATOM 1787 O O . LEU A 1 226 ? 3.234 -1.912 -9.944 1.00 94.44 226 LEU A O 1
ATOM 1791 N N . ALA A 1 227 ? 1.553 -3.377 -10.148 1.00 95.06 227 ALA A N 1
ATOM 1792 C CA . ALA A 1 227 ? 2.328 -4.542 -9.723 1.00 95.06 227 ALA A CA 1
ATOM 1793 C C . ALA A 1 227 ? 3.581 -4.775 -10.584 1.00 95.06 227 ALA A C 1
ATOM 1795 O O . ALA A 1 227 ? 4.650 -5.072 -10.048 1.00 95.06 227 ALA A O 1
ATOM 1796 N N . LEU A 1 228 ? 3.490 -4.597 -11.906 1.00 93.81 228 LEU A N 1
ATOM 1797 C CA . LEU A 1 228 ? 4.638 -4.753 -12.808 1.00 93.81 228 LEU A CA 1
ATOM 1798 C C . LEU A 1 228 ? 5.701 -3.670 -12.583 1.00 93.81 228 LEU A C 1
ATOM 1800 O O . LEU A 1 228 ? 6.890 -3.984 -12.480 1.00 93.81 228 LEU A O 1
ATOM 1804 N N . VAL A 1 229 ? 5.287 -2.407 -12.460 1.00 94.44 229 VAL A N 1
ATOM 1805 C CA . VAL A 1 229 ? 6.208 -1.300 -12.161 1.00 94.44 229 VAL A CA 1
ATOM 1806 C C . VAL A 1 229 ? 6.836 -1.477 -10.776 1.00 94.44 229 VAL A C 1
ATOM 1808 O O . VAL A 1 229 ? 8.055 -1.384 -10.642 1.00 94.44 229 VAL A O 1
ATOM 1811 N N . MET A 1 230 ? 6.044 -1.834 -9.766 1.00 95.69 230 MET A N 1
ATOM 1812 C CA . MET A 1 230 ? 6.521 -2.106 -8.408 1.00 95.69 230 MET A CA 1
ATOM 1813 C C . MET A 1 230 ? 7.497 -3.283 -8.369 1.00 95.69 230 MET A C 1
ATOM 1815 O O . MET A 1 230 ? 8.535 -3.196 -7.721 1.00 95.69 230 MET A O 1
ATOM 1819 N N . SER A 1 231 ? 7.228 -4.360 -9.115 1.00 95.62 231 SER A N 1
ATOM 1820 C CA . SER A 1 231 ? 8.146 -5.496 -9.251 1.00 95.62 231 SER A CA 1
ATOM 1821 C C . SER A 1 231 ? 9.509 -5.067 -9.790 1.00 95.62 231 SER A C 1
ATOM 1823 O O . SER A 1 231 ? 10.554 -5.522 -9.319 1.00 95.62 231 SER A O 1
ATOM 1825 N N . ARG A 1 232 ? 9.514 -4.161 -10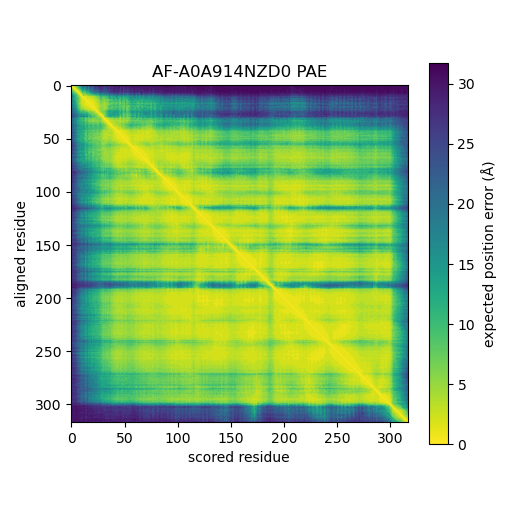.770 1.00 94.19 232 ARG A N 1
ATOM 1826 C CA . ARG A 1 232 ? 10.749 -3.612 -11.312 1.00 94.19 232 ARG A CA 1
ATOM 1827 C C . ARG A 1 232 ? 11.503 -2.773 -10.293 1.00 94.19 232 ARG A C 1
ATOM 1829 O O . ARG A 1 232 ? 12.692 -3.003 -10.101 1.00 94.19 232 ARG A O 1
ATOM 1836 N N . ILE A 1 233 ? 10.821 -1.829 -9.650 1.00 96.06 233 ILE A N 1
ATOM 1837 C CA . ILE A 1 233 ? 11.434 -0.951 -8.649 1.00 96.06 233 ILE A CA 1
ATOM 1838 C C . ILE A 1 233 ? 11.987 -1.794 -7.496 1.00 96.06 233 ILE A C 1
ATOM 1840 O O . ILE A 1 233 ? 13.115 -1.565 -7.077 1.00 96.06 233 ILE A O 1
ATOM 1844 N N . ALA A 1 234 ? 11.264 -2.830 -7.060 1.00 96.75 234 ALA A N 1
ATOM 1845 C CA . ALA A 1 234 ? 11.723 -3.771 -6.043 1.00 96.75 234 ALA A CA 1
ATOM 1846 C C . ALA A 1 234 ? 13.010 -4.505 -6.463 1.00 96.75 234 ALA A C 1
ATOM 1848 O O . ALA A 1 234 ? 13.936 -4.607 -5.664 1.00 96.75 234 ALA A O 1
ATOM 1849 N N . LYS A 1 235 ? 13.125 -4.962 -7.722 1.00 95.31 235 LYS A N 1
ATOM 1850 C CA . LYS A 1 235 ? 14.375 -5.553 -8.250 1.00 95.31 235 LYS A CA 1
ATOM 1851 C C . LYS A 1 235 ? 15.527 -4.553 -8.262 1.00 95.31 235 LYS A C 1
ATOM 1853 O O . LYS A 1 235 ? 16.640 -4.917 -7.893 1.00 95.31 235 LYS A O 1
ATOM 1858 N N . SER A 1 236 ? 15.266 -3.319 -8.687 1.00 94.69 236 SER A N 1
ATOM 1859 C CA . SER A 1 236 ? 16.276 -2.261 -8.725 1.00 94.69 236 SER A CA 1
ATOM 1860 C C . SER A 1 236 ? 16.740 -1.891 -7.311 1.00 94.69 236 SER A C 1
ATOM 1862 O O . SER A 1 236 ? 17.937 -1.849 -7.063 1.00 94.69 236 SER A O 1
ATOM 1864 N N . LEU A 1 237 ? 15.820 -1.728 -6.355 1.00 95.12 237 LEU A N 1
ATOM 1865 C CA . LEU A 1 237 ? 16.149 -1.474 -4.947 1.00 95.12 237 LEU A CA 1
ATOM 1866 C C . LEU A 1 237 ? 16.892 -2.642 -4.295 1.00 95.12 237 LEU A C 1
ATOM 1868 O O . LEU A 1 237 ? 17.817 -2.411 -3.525 1.00 95.12 237 LEU A O 1
ATOM 1872 N N . ALA A 1 238 ? 16.537 -3.886 -4.627 1.00 94.50 238 ALA A N 1
ATOM 1873 C CA . ALA A 1 238 ? 17.276 -5.055 -4.157 1.00 94.50 238 ALA A CA 1
ATOM 1874 C C . ALA A 1 238 ? 18.740 -5.020 -4.622 1.00 94.50 238 ALA A C 1
ATOM 1876 O O . ALA A 1 238 ? 19.632 -5.425 -3.886 1.00 94.50 238 ALA A O 1
ATOM 1877 N N . PHE A 1 239 ? 18.989 -4.526 -5.838 1.00 92.88 239 PHE A N 1
ATOM 1878 C CA . PHE A 1 239 ? 20.341 -4.374 -6.366 1.00 92.88 239 PHE A CA 1
ATOM 1879 C C . PHE A 1 239 ? 21.125 -3.235 -5.703 1.00 92.88 239 PHE A C 1
ATOM 1881 O O . PHE A 1 239 ? 22.327 -3.391 -5.472 1.00 92.88 239 PHE A O 1
ATOM 1888 N N . GLU A 1 240 ? 20.472 -2.112 -5.398 1.00 91.50 240 GLU A N 1
ATOM 1889 C CA . GLU A 1 240 ? 21.090 -1.013 -4.643 1.00 91.50 240 GLU A CA 1
ATOM 1890 C C . GLU A 1 240 ? 21.438 -1.473 -3.218 1.00 91.50 240 GLU A C 1
ATOM 1892 O O . GLU A 1 240 ? 22.562 -1.300 -2.763 1.00 91.50 240 GLU A O 1
ATOM 1897 N N . GLY A 1 241 ? 20.523 -2.189 -2.558 1.00 89.00 241 GLY A N 1
ATOM 1898 C CA . GLY A 1 241 ? 20.706 -2.743 -1.215 1.00 89.00 241 GLY A CA 1
ATOM 1899 C C . GLY A 1 241 ? 21.439 -4.089 -1.145 1.00 89.00 241 GLY A C 1
ATOM 1900 O O . GLY A 1 241 ? 21.328 -4.762 -0.124 1.00 89.00 241 GLY A O 1
ATOM 1901 N N . ARG A 1 242 ? 22.167 -4.511 -2.191 1.00 90.31 242 ARG A N 1
ATOM 1902 C CA . ARG A 1 242 ? 22.800 -5.851 -2.293 1.00 90.31 242 ARG A CA 1
ATOM 1903 C C . ARG A 1 242 ? 23.832 -6.175 -1.206 1.00 90.31 242 ARG A C 1
ATOM 1905 O O . ARG A 1 242 ? 24.197 -7.327 -1.012 1.00 90.31 242 ARG A O 1
ATOM 1912 N N . GLU A 1 243 ? 24.332 -5.159 -0.511 1.00 90.00 243 GLU A N 1
ATOM 1913 C CA . GLU A 1 243 ? 25.230 -5.336 0.638 1.00 90.00 243 GLU A CA 1
ATOM 1914 C C . GLU A 1 243 ? 24.474 -5.848 1.878 1.00 90.00 243 GLU A C 1
ATOM 1916 O O . GLU A 1 243 ? 25.068 -6.433 2.782 1.00 90.00 243 GLU A O 1
ATOM 1921 N N . TYR A 1 244 ? 23.147 -5.697 1.891 1.00 92.25 244 TYR A N 1
ATOM 1922 C CA . TYR A 1 244 ? 22.252 -6.095 2.967 1.00 92.25 244 TYR A CA 1
ATOM 1923 C C . TYR A 1 244 ? 21.387 -7.276 2.524 1.00 92.25 244 TYR A C 1
ATOM 1925 O O . TYR A 1 244 ? 20.227 -7.117 2.136 1.00 92.25 244 TYR A O 1
ATOM 1933 N N . PHE A 1 245 ? 21.955 -8.482 2.620 1.00 91.94 245 PHE A N 1
ATOM 1934 C CA . PHE A 1 245 ? 21.346 -9.729 2.135 1.00 91.94 245 PHE A CA 1
ATOM 1935 C C . PHE A 1 245 ? 19.864 -9.896 2.523 1.00 91.94 245 PHE A C 1
ATOM 1937 O O . PHE A 1 245 ? 19.042 -10.274 1.690 1.00 91.94 245 PHE A O 1
ATOM 1944 N N . PHE A 1 246 ? 19.499 -9.572 3.769 1.00 92.06 246 PHE A N 1
ATOM 1945 C CA . PHE A 1 246 ? 18.119 -9.689 4.253 1.00 92.06 246 PHE A CA 1
ATOM 1946 C C . PHE A 1 246 ? 17.134 -8.789 3.486 1.00 92.06 246 PHE A C 1
ATOM 1948 O O . PHE A 1 246 ? 16.041 -9.232 3.126 1.00 92.06 246 PHE A O 1
ATOM 1955 N N . TYR A 1 247 ? 17.513 -7.541 3.202 1.00 93.69 247 TYR A N 1
ATOM 1956 C CA . TYR A 1 247 ? 16.678 -6.606 2.444 1.00 93.69 247 TYR A CA 1
ATOM 1957 C C . TYR A 1 247 ? 16.617 -6.981 0.967 1.00 93.69 247 TYR A C 1
ATOM 1959 O O . TYR A 1 247 ? 15.533 -7.032 0.383 1.00 93.69 247 TYR A O 1
ATOM 1967 N N . GLU A 1 248 ? 17.765 -7.325 0.383 1.00 93.88 248 GLU A N 1
ATOM 1968 C CA . GLU A 1 248 ? 17.851 -7.792 -0.997 1.00 93.88 248 GLU A CA 1
ATOM 1969 C C . GLU A 1 248 ? 16.941 -9.006 -1.240 1.00 93.88 248 GLU A C 1
ATOM 1971 O O . GLU A 1 248 ? 16.164 -9.029 -2.199 1.00 93.88 248 GLU A O 1
ATOM 1976 N N . GLU A 1 249 ? 17.005 -10.017 -0.370 1.00 95.75 249 GLU A N 1
ATOM 1977 C CA . GLU A 1 249 ? 16.219 -11.237 -0.520 1.00 95.75 249 GLU A CA 1
ATOM 1978 C C . GLU A 1 249 ? 14.713 -10.965 -0.395 1.00 95.75 249 GLU A C 1
ATOM 1980 O O . GLU A 1 249 ? 13.927 -11.444 -1.222 1.00 95.75 249 GLU A O 1
ATOM 1985 N N . ARG A 1 250 ? 14.295 -10.155 0.590 1.00 95.25 250 ARG A N 1
ATOM 1986 C CA . ARG A 1 250 ? 12.886 -9.760 0.765 1.00 95.25 250 ARG A CA 1
ATOM 1987 C C . ARG A 1 250 ? 12.345 -9.044 -0.469 1.00 95.25 250 ARG A C 1
ATOM 1989 O O . ARG A 1 250 ? 11.276 -9.410 -0.962 1.00 95.25 250 ARG A O 1
ATOM 1996 N N . LEU A 1 251 ? 13.096 -8.090 -1.013 1.00 96.81 251 LEU A N 1
ATOM 1997 C CA . LEU A 1 251 ? 12.697 -7.331 -2.198 1.00 96.81 251 LEU A CA 1
ATOM 1998 C C . LEU A 1 251 ? 12.674 -8.192 -3.467 1.00 96.81 251 LEU A C 1
ATOM 2000 O O . LEU A 1 251 ? 11.744 -8.075 -4.267 1.00 96.81 251 LEU A O 1
ATOM 2004 N N . LYS A 1 252 ? 13.627 -9.119 -3.642 1.00 95.94 252 LYS A N 1
ATOM 2005 C CA . LYS A 1 252 ? 13.601 -10.095 -4.749 1.00 95.94 252 LYS A CA 1
ATOM 2006 C C . LYS A 1 252 ? 12.371 -10.998 -4.685 1.00 95.94 252 LYS A C 1
ATOM 2008 O O . LYS A 1 252 ? 11.708 -11.200 -5.706 1.00 95.94 252 LYS A O 1
ATOM 2013 N N . ARG A 1 253 ? 12.039 -11.519 -3.497 1.00 97.50 253 ARG A N 1
ATOM 2014 C CA . ARG A 1 253 ? 10.833 -12.336 -3.282 1.00 97.50 253 ARG A CA 1
ATOM 2015 C C . ARG A 1 253 ? 9.562 -11.530 -3.551 1.00 97.50 253 ARG A C 1
ATOM 2017 O O . ARG A 1 253 ? 8.684 -12.018 -4.260 1.00 97.50 253 ARG A O 1
ATOM 2024 N N . LEU A 1 254 ? 9.485 -10.290 -3.061 1.00 97.38 254 LEU A N 1
ATOM 2025 C CA . LEU A 1 254 ? 8.369 -9.380 -3.336 1.00 97.38 254 LEU A CA 1
ATOM 2026 C C . LEU A 1 254 ? 8.217 -9.116 -4.838 1.00 97.38 254 LEU A C 1
ATOM 2028 O O . LEU A 1 254 ? 7.116 -9.203 -5.375 1.00 97.38 254 LEU A O 1
ATOM 2032 N N . ALA A 1 255 ? 9.315 -8.849 -5.541 1.00 96.31 255 ALA A N 1
ATOM 2033 C CA . ALA A 1 255 ? 9.277 -8.617 -6.975 1.00 96.31 255 ALA A CA 1
ATOM 2034 C C . ALA A 1 255 ? 8.739 -9.827 -7.750 1.00 96.31 255 ALA A C 1
ATOM 2036 O O . ALA A 1 255 ? 7.947 -9.659 -8.683 1.00 96.31 255 ALA A O 1
ATOM 2037 N N . HIS A 1 256 ? 9.161 -11.038 -7.373 1.00 95.88 256 HIS A N 1
ATOM 2038 C CA . HIS A 1 256 ? 8.648 -12.272 -7.961 1.00 95.88 256 HIS A CA 1
ATOM 2039 C C . HIS A 1 256 ? 7.155 -12.453 -7.665 1.00 95.88 256 HIS A C 1
ATOM 2041 O O . HIS A 1 256 ? 6.381 -12.691 -8.590 1.00 95.88 256 HIS A O 1
ATOM 2047 N N . TYR A 1 257 ? 6.741 -12.241 -6.412 1.00 97.06 257 TYR A N 1
ATOM 2048 C CA . TYR A 1 257 ? 5.335 -12.270 -6.012 1.00 97.06 257 TYR A CA 1
ATOM 2049 C C . TYR A 1 257 ? 4.481 -11.314 -6.852 1.00 97.06 257 TYR A C 1
ATOM 2051 O O . TYR A 1 257 ? 3.495 -11.749 -7.432 1.00 97.06 257 TYR A O 1
ATOM 2059 N N . LEU A 1 258 ? 4.880 -10.044 -6.987 1.00 96.44 258 LEU A N 1
ATOM 2060 C CA . LEU A 1 258 ? 4.134 -9.038 -7.752 1.00 96.44 258 LEU A CA 1
ATOM 2061 C C . LEU A 1 258 ? 4.020 -9.395 -9.241 1.00 96.44 258 LEU A C 1
ATOM 2063 O O . LEU A 1 258 ? 2.972 -9.184 -9.846 1.00 96.44 258 LEU A O 1
ATOM 2067 N N . THR A 1 259 ? 5.075 -9.975 -9.829 1.00 93.88 259 THR A N 1
ATOM 2068 C CA . THR A 1 259 ? 5.024 -10.460 -11.222 1.00 93.88 259 THR A CA 1
ATOM 2069 C C . THR A 1 259 ? 3.999 -11.583 -11.353 1.00 93.88 259 THR A C 1
ATOM 2071 O O . THR A 1 259 ? 3.128 -11.525 -12.216 1.00 93.88 259 THR A O 1
ATOM 2074 N N . ASN A 1 260 ? 4.074 -12.581 -10.470 1.00 94.75 260 ASN A N 1
ATOM 2075 C CA . ASN A 1 260 ? 3.174 -13.730 -10.502 1.00 94.75 260 ASN A CA 1
ATOM 2076 C C . ASN A 1 260 ? 1.727 -13.313 -10.222 1.00 94.75 260 ASN A C 1
ATOM 2078 O O . ASN A 1 260 ? 0.819 -13.799 -10.881 1.00 94.75 260 ASN A O 1
ATOM 2082 N N . ALA A 1 261 ? 1.506 -12.390 -9.285 1.00 94.75 261 ALA A N 1
ATOM 2083 C CA . ALA A 1 261 ? 0.183 -11.873 -8.965 1.00 94.75 261 ALA A CA 1
ATOM 2084 C C . ALA A 1 261 ? -0.439 -11.123 -10.154 1.00 94.75 261 ALA A C 1
ATOM 2086 O O . ALA A 1 261 ? -1.611 -11.336 -10.456 1.00 94.75 261 ALA A O 1
ATOM 2087 N N . ALA A 1 262 ? 0.347 -10.318 -10.879 1.00 92.81 262 ALA A N 1
ATOM 2088 C CA . ALA A 1 262 ? -0.105 -9.663 -12.106 1.00 92.81 262 ALA A CA 1
ATOM 2089 C C . ALA A 1 262 ? -0.481 -10.677 -13.203 1.00 92.81 262 ALA A C 1
ATOM 2091 O O . ALA A 1 262 ? -1.518 -10.524 -13.846 1.00 92.81 262 ALA A O 1
ATOM 2092 N N . CYS A 1 263 ? 0.327 -11.728 -13.394 1.00 91.62 263 CYS A N 1
ATOM 2093 C CA . CYS A 1 263 ? 0.024 -12.811 -14.335 1.00 91.62 263 CYS A CA 1
ATOM 2094 C C . CYS A 1 263 ? -1.244 -13.578 -13.938 1.00 91.62 263 CYS A C 1
ATOM 2096 O O . CYS A 1 263 ? -2.137 -13.736 -14.762 1.00 91.62 263 CYS A O 1
ATOM 2098 N N . ASN A 1 264 ? -1.363 -13.976 -12.670 1.00 93.56 264 ASN A N 1
ATOM 2099 C CA . ASN A 1 264 ? -2.533 -14.689 -12.161 1.00 93.56 264 ASN A CA 1
ATOM 2100 C C . ASN A 1 264 ? -3.812 -13.859 -12.318 1.00 93.56 264 ASN A C 1
ATOM 2102 O O . ASN A 1 264 ? -4.849 -14.395 -12.694 1.00 93.56 264 ASN A O 1
ATOM 2106 N N . LEU A 1 265 ? -3.746 -12.546 -12.073 1.00 92.38 265 LEU A N 1
ATOM 2107 C CA . LEU A 1 265 ? -4.889 -11.655 -12.258 1.00 92.38 265 LEU A CA 1
ATOM 2108 C C . LEU A 1 265 ? -5.334 -11.601 -13.727 1.00 92.38 265 LEU A C 1
ATOM 2110 O O . LEU A 1 265 ? -6.532 -11.620 -14.005 1.00 92.38 265 LEU A O 1
ATOM 2114 N N . LEU A 1 266 ? -4.384 -11.566 -14.667 1.00 91.69 266 LEU A N 1
ATOM 2115 C CA . LEU A 1 266 ? -4.683 -11.632 -16.096 1.00 91.69 266 LEU A CA 1
ATOM 2116 C C . LEU A 1 266 ? -5.279 -12.988 -16.491 1.00 91.69 266 LEU A C 1
ATOM 2118 O O . LEU A 1 266 ? -6.245 -13.019 -17.251 1.00 91.69 266 LEU A O 1
ATOM 2122 N N . ASP A 1 267 ? -4.736 -14.087 -15.969 1.00 92.12 267 ASP A N 1
ATOM 2123 C CA . ASP A 1 267 ? -5.225 -15.438 -16.243 1.00 92.12 267 ASP A CA 1
ATOM 2124 C C . ASP A 1 267 ? -6.660 -15.623 -15.739 1.00 92.12 267 ASP A C 1
ATOM 2126 O O . ASP A 1 267 ? -7.511 -16.124 -16.474 1.00 92.12 267 ASP A O 1
ATOM 2130 N N . GLU A 1 268 ? -6.969 -15.174 -14.520 1.00 93.81 268 GLU A N 1
ATOM 2131 C CA . GLU A 1 268 ? -8.328 -15.210 -13.970 1.00 93.81 268 GLU A CA 1
ATOM 2132 C C . GLU A 1 268 ? -9.285 -14.291 -14.743 1.00 93.81 268 GLU A C 1
ATOM 2134 O O . GLU A 1 268 ? -10.398 -14.698 -15.091 1.00 93.81 268 GLU A O 1
ATOM 2139 N N . ALA A 1 269 ? -8.844 -13.081 -15.105 1.00 91.56 269 ALA A N 1
ATOM 2140 C CA . ALA A 1 269 ? -9.627 -12.181 -15.949 1.00 91.56 269 ALA A CA 1
ATOM 2141 C C . ALA A 1 269 ? -9.912 -12.799 -17.327 1.00 91.56 269 ALA A C 1
ATOM 2143 O O . ALA A 1 269 ? -11.029 -12.690 -17.832 1.00 91.56 269 ALA A O 1
ATOM 2144 N N . TYR A 1 270 ? -8.934 -13.484 -17.926 1.00 92.12 270 TYR A N 1
ATOM 2145 C CA . TYR A 1 270 ? -9.088 -14.161 -19.210 1.00 92.12 270 TYR A CA 1
ATOM 2146 C C . TYR A 1 270 ? -10.020 -15.371 -19.113 1.00 92.12 270 TYR A C 1
ATOM 2148 O O . TYR A 1 270 ? -10.890 -15.522 -19.968 1.00 92.12 270 TYR A O 1
ATOM 2156 N N . LYS A 1 271 ? -9.893 -16.202 -18.069 1.00 95.31 271 LYS A N 1
ATOM 2157 C CA . LYS A 1 271 ? -10.798 -17.341 -17.819 1.00 95.31 271 LYS A CA 1
ATOM 2158 C C . LYS A 1 271 ? -12.246 -16.887 -17.644 1.00 95.31 271 LYS A C 1
ATOM 2160 O O . LYS A 1 271 ? -13.148 -17.522 -18.183 1.00 95.31 271 LYS A O 1
ATOM 2165 N N . SER A 1 272 ? -12.459 -15.797 -16.908 1.00 95.62 272 SER A N 1
ATOM 2166 C CA . SER A 1 272 ? -13.788 -15.239 -16.651 1.00 95.62 272 SER A CA 1
ATOM 2167 C C . SER A 1 272 ? -14.370 -14.542 -17.886 1.00 95.62 272 SER A C 1
ATOM 2169 O O . SER A 1 272 ? -15.515 -14.783 -18.271 1.00 95.62 272 SER A O 1
ATOM 2171 N N . ALA A 1 273 ? -13.575 -13.695 -18.548 1.00 92.94 273 ALA A N 1
ATOM 2172 C CA . ALA A 1 273 ? -14.021 -12.876 -19.667 1.00 92.94 273 ALA A CA 1
ATOM 2173 C C . ALA A 1 273 ? -12.888 -12.612 -20.688 1.00 92.94 273 ALA A C 1
ATOM 2175 O O . 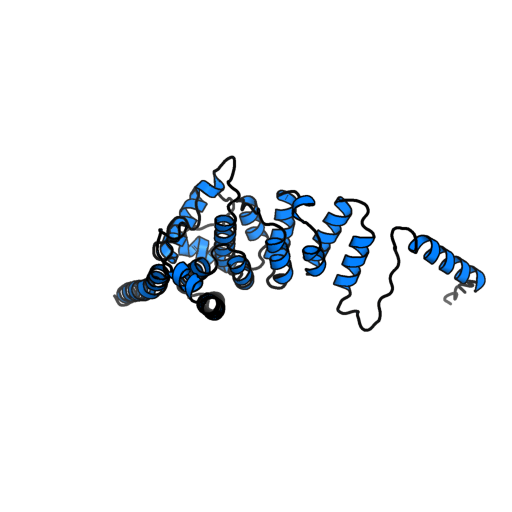ALA A 1 273 ? -12.253 -11.551 -20.664 1.00 92.94 273 ALA A O 1
ATOM 2176 N N . PRO A 1 274 ? -12.684 -13.509 -21.676 1.00 93.00 274 PRO A N 1
ATOM 2177 C CA . PRO A 1 274 ? -11.558 -13.421 -22.611 1.00 93.00 274 PRO A CA 1
ATOM 2178 C C . PRO A 1 274 ? -11.510 -12.121 -23.428 1.00 93.00 274 PRO A C 1
ATOM 2180 O O . PRO A 1 274 ? -10.447 -11.531 -23.617 1.00 93.00 274 PRO A O 1
ATOM 2183 N N . LYS A 1 275 ? -12.668 -11.659 -23.929 1.00 91.25 275 LYS A N 1
ATOM 2184 C CA . LYS A 1 275 ? -12.753 -10.452 -24.771 1.00 91.25 275 LYS A CA 1
ATOM 2185 C C . LYS A 1 275 ? -12.429 -9.174 -23.975 1.00 91.25 275 LYS A C 1
ATOM 2187 O O . LYS A 1 275 ? -11.552 -8.439 -24.427 1.00 91.25 275 LYS A O 1
ATOM 2192 N N . PRO A 1 276 ? -13.064 -8.895 -22.815 1.00 90.62 276 PRO A N 1
ATOM 2193 C CA . PRO A 1 276 ? -12.660 -7.784 -21.951 1.00 90.62 276 PRO A CA 1
ATOM 2194 C C . PRO A 1 276 ? -11.193 -7.840 -21.523 1.00 90.62 276 PRO A C 1
ATOM 2196 O O . PRO A 1 276 ? -10.508 -6.830 -21.640 1.00 90.62 276 PRO A O 1
ATOM 2199 N N . ALA A 1 277 ? -10.688 -9.012 -21.119 1.00 89.50 277 ALA A N 1
ATOM 2200 C CA . ALA A 1 277 ? -9.291 -9.167 -20.716 1.00 89.50 277 ALA A CA 1
ATOM 2201 C C . ALA A 1 277 ? -8.319 -8.779 -21.844 1.00 89.50 277 ALA A C 1
ATOM 2203 O O . ALA A 1 277 ? -7.356 -8.046 -21.618 1.00 89.50 277 ALA A O 1
ATOM 2204 N N . TYR A 1 278 ? -8.607 -9.191 -23.084 1.00 89.38 278 TYR A N 1
ATOM 2205 C CA . TYR A 1 278 ? -7.823 -8.772 -24.246 1.00 89.38 278 TYR A CA 1
ATOM 2206 C C . TYR A 1 278 ? -7.895 -7.256 -24.485 1.00 89.38 278 TYR A C 1
ATOM 2208 O O . TYR A 1 278 ? -6.874 -6.624 -24.750 1.00 89.38 278 TYR A O 1
ATOM 2216 N N . LEU A 1 279 ? -9.076 -6.642 -24.353 1.00 89.19 279 LEU A N 1
ATOM 2217 C CA . LEU A 1 279 ? -9.220 -5.190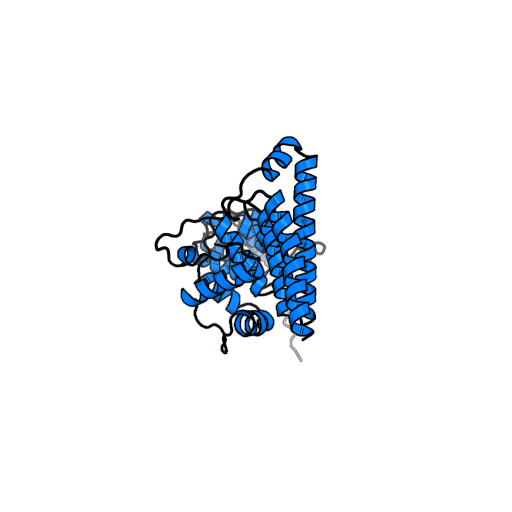 -24.497 1.00 89.19 279 LEU A CA 1
ATOM 2218 C C . LEU A 1 279 ? -8.394 -4.429 -23.456 1.00 89.19 279 LEU A C 1
ATOM 2220 O O . LEU A 1 279 ? -7.733 -3.457 -23.820 1.00 89.19 279 LEU A O 1
ATOM 2224 N N . THR A 1 280 ? -8.358 -4.890 -22.204 1.00 87.12 280 THR A N 1
ATOM 2225 C CA . THR A 1 280 ? -7.500 -4.317 -21.154 1.00 87.12 280 THR A CA 1
ATOM 2226 C C . THR A 1 280 ? -6.022 -4.347 -21.551 1.00 87.12 280 THR A C 1
ATOM 2228 O O . THR A 1 280 ? -5.298 -3.388 -21.290 1.00 87.12 280 THR A O 1
ATOM 2231 N N . LEU A 1 281 ? -5.564 -5.389 -22.256 1.00 89.25 281 LEU A N 1
ATOM 2232 C CA . LEU A 1 281 ? -4.179 -5.458 -22.738 1.00 89.25 281 LEU A CA 1
ATOM 2233 C C . LEU A 1 281 ? -3.850 -4.422 -23.823 1.00 89.25 281 LEU A C 1
ATOM 2235 O O . LEU A 1 281 ? -2.686 -4.032 -23.974 1.00 89.25 281 LEU A O 1
ATOM 2239 N N . CYS A 1 282 ? -4.860 -3.996 -24.582 1.00 89.25 282 CYS A N 1
ATOM 2240 C CA . CYS A 1 282 ? -4.739 -3.051 -25.689 1.00 89.25 282 CYS A CA 1
ATOM 2241 C C . CYS A 1 282 ? -5.011 -1.593 -25.286 1.00 89.25 282 CYS A C 1
ATOM 2243 O O . CYS A 1 282 ? -4.655 -0.682 -26.037 1.00 89.25 282 CYS A O 1
ATOM 2245 N N . GLN A 1 283 ? -5.641 -1.357 -24.134 1.00 89.69 283 GLN A N 1
ATOM 2246 C CA . GLN A 1 283 ? -5.922 -0.014 -23.634 1.00 89.69 283 GLN A CA 1
ATOM 2247 C C . GLN A 1 283 ? -4.633 0.724 -23.259 1.00 89.69 283 GLN A C 1
ATOM 2249 O O . GLN A 1 283 ? -3.667 0.135 -22.773 1.00 89.69 283 GLN A O 1
ATOM 2254 N N . LYS A 1 284 ? -4.619 2.037 -23.516 1.00 90.00 284 LYS A N 1
ATOM 2255 C CA . LYS A 1 284 ? -3.518 2.919 -23.121 1.00 90.00 284 LYS A CA 1
ATOM 2256 C C . LYS A 1 284 ? -3.711 3.361 -21.679 1.00 90.00 284 LYS A C 1
ATOM 2258 O O . LYS A 1 284 ? -4.746 3.928 -21.345 1.00 90.00 284 LYS A O 1
ATOM 2263 N N . LEU A 1 285 ? -2.680 3.163 -20.875 1.00 88.12 285 LEU A N 1
ATOM 2264 C CA . LEU A 1 285 ? -2.670 3.454 -19.450 1.00 88.12 285 LEU A CA 1
ATOM 2265 C C . LEU A 1 285 ? -2.302 4.921 -19.217 1.00 88.12 285 LEU A C 1
ATOM 2267 O O . LEU A 1 285 ? -1.164 5.328 -19.464 1.00 88.12 285 LEU A O 1
ATOM 2271 N N . SER A 1 286 ? -3.246 5.737 -18.749 1.00 82.94 286 SER A N 1
ATOM 2272 C CA . SER 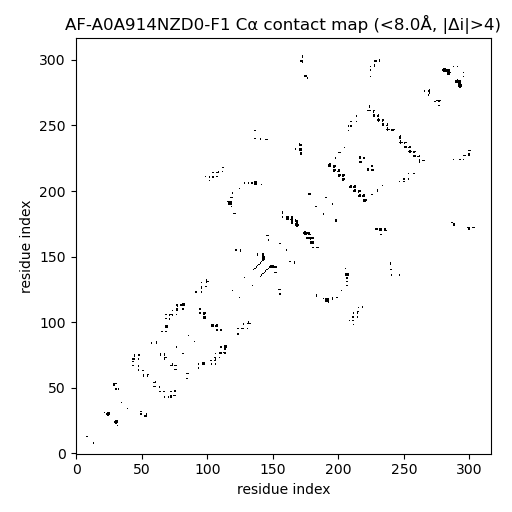A 1 286 ? -3.019 7.176 -18.539 1.00 82.94 286 SER A CA 1
ATOM 2273 C C . SER A 1 286 ? -1.906 7.456 -17.532 1.00 82.94 286 SER A C 1
ATOM 2275 O O . SER A 1 286 ? -1.136 8.394 -17.728 1.00 82.94 286 SER A O 1
ATOM 2277 N N . ASN A 1 287 ? -1.789 6.610 -16.508 1.00 81.94 287 ASN A N 1
ATOM 2278 C CA . ASN A 1 287 ? -0.828 6.759 -15.417 1.00 81.94 287 ASN A CA 1
ATOM 2279 C C . ASN A 1 287 ? 0.564 6.187 -15.721 1.00 81.94 287 ASN A C 1
ATOM 2281 O O . ASN A 1 287 ? 1.491 6.424 -14.956 1.00 81.94 287 ASN A O 1
ATOM 2285 N N . PHE A 1 288 ? 0.730 5.473 -16.840 1.00 85.00 288 PHE A N 1
ATOM 2286 C CA . PHE A 1 288 ? 1.962 4.753 -17.173 1.00 85.00 288 PHE A CA 1
ATOM 2287 C C . PHE A 1 288 ? 2.419 5.077 -18.601 1.00 85.00 288 PHE A C 1
ATOM 2289 O O . PHE A 1 288 ? 2.397 4.231 -19.498 1.00 85.00 288 PHE A O 1
ATOM 2296 N N . ASN A 1 289 ? 2.791 6.341 -18.832 1.00 84.44 289 ASN A N 1
ATOM 2297 C CA . ASN A 1 289 ? 3.312 6.854 -20.109 1.00 84.44 289 ASN A CA 1
ATOM 2298 C C . ASN A 1 289 ? 2.408 6.604 -21.337 1.00 84.44 289 ASN A C 1
ATOM 2300 O O . ASN A 1 289 ? 2.884 6.603 -22.473 1.00 84.44 289 ASN A O 1
ATOM 2304 N N . ARG A 1 290 ? 1.095 6.396 -21.143 1.00 86.88 290 ARG A N 1
ATOM 2305 C CA . ARG A 1 290 ? 0.136 6.043 -22.213 1.00 86.88 290 ARG A CA 1
ATOM 2306 C C . ARG A 1 290 ? 0.518 4.769 -22.975 1.00 86.88 290 ARG A C 1
ATOM 2308 O O . ARG A 1 290 ? 0.110 4.596 -24.129 1.00 86.88 290 ARG A O 1
ATOM 2315 N N . LEU A 1 291 ? 1.289 3.886 -22.340 1.00 88.50 291 LEU A N 1
ATOM 2316 C CA . LEU A 1 291 ? 1.649 2.585 -22.889 1.00 88.50 291 LEU A CA 1
ATOM 2317 C C . LEU A 1 291 ? 0.472 1.619 -22.804 1.00 88.50 291 LEU A C 1
ATOM 2319 O O . LEU A 1 291 ? -0.434 1.783 -21.990 1.00 88.50 291 LEU A O 1
ATOM 2323 N N . THR A 1 292 ? 0.503 0.587 -23.640 1.00 91.00 292 THR A N 1
ATOM 2324 C CA . THR A 1 292 ? -0.358 -0.583 -23.461 1.00 91.00 292 THR A CA 1
ATOM 2325 C C . THR A 1 292 ? 0.257 -1.526 -22.433 1.00 91.00 292 THR A C 1
ATOM 2327 O O . THR A 1 292 ? 1.477 -1.534 -22.256 1.00 91.00 292 THR A O 1
ATOM 2330 N N . MET A 1 293 ? -0.552 -2.378 -21.802 1.00 90.00 293 MET A N 1
ATOM 2331 C CA . MET A 1 293 ? -0.052 -3.386 -20.854 1.00 90.00 293 MET A CA 1
ATOM 2332 C C . MET A 1 293 ? 1.045 -4.270 -21.447 1.00 90.00 293 MET A C 1
ATOM 2334 O O . MET A 1 293 ? 2.047 -4.542 -20.794 1.00 90.00 293 MET A O 1
ATOM 2338 N N . THR A 1 294 ? 0.882 -4.684 -22.706 1.00 87.81 294 THR A N 1
ATOM 2339 C CA . THR A 1 294 ? 1.873 -5.522 -23.400 1.00 87.81 294 THR A CA 1
ATOM 2340 C C . THR A 1 294 ? 3.209 -4.792 -23.540 1.00 87.81 294 THR A C 1
ATOM 2342 O O . THR A 1 294 ? 4.274 -5.369 -23.320 1.00 87.81 294 THR A O 1
ATOM 2345 N N . ARG A 1 295 ? 3.165 -3.495 -23.876 1.00 88.88 295 ARG A N 1
ATOM 2346 C CA . ARG A 1 295 ? 4.372 -2.680 -24.006 1.00 88.88 295 ARG A CA 1
ATOM 2347 C C . ARG A 1 295 ? 5.014 -2.396 -22.650 1.00 88.88 295 ARG A C 1
ATOM 2349 O O . ARG A 1 295 ? 6.232 -2.479 -22.546 1.00 88.88 295 ARG A O 1
ATOM 2356 N N . LEU A 1 296 ? 4.207 -2.124 -21.627 1.00 90.12 296 LEU A N 1
ATOM 2357 C CA . LEU A 1 296 ? 4.664 -1.941 -20.252 1.00 90.12 296 LEU A CA 1
ATOM 2358 C C . LEU A 1 296 ? 5.388 -3.194 -19.740 1.00 90.12 296 LEU A C 1
ATOM 2360 O O . LEU A 1 296 ? 6.512 -3.094 -19.257 1.00 90.12 296 LEU A O 1
ATOM 2364 N N . ALA A 1 297 ? 4.792 -4.378 -19.913 1.00 88.19 297 ALA A N 1
ATOM 2365 C CA . ALA A 1 297 ? 5.412 -5.648 -19.541 1.00 88.19 297 ALA A CA 1
ATOM 2366 C C . ALA A 1 297 ? 6.750 -5.859 -20.267 1.00 88.19 297 ALA A C 1
ATOM 2368 O O . ALA A 1 297 ? 7.744 -6.229 -19.641 1.00 88.19 297 ALA A O 1
ATOM 2369 N N . TYR A 1 298 ? 6.803 -5.553 -21.568 1.00 86.31 298 TYR A N 1
ATOM 2370 C CA . TYR A 1 298 ? 8.045 -5.607 -22.334 1.00 86.31 298 TYR A CA 1
ATOM 2371 C C . TYR A 1 298 ? 9.115 -4.666 -21.762 1.00 86.31 298 TYR A C 1
ATOM 2373 O O . TYR A 1 298 ? 10.233 -5.101 -21.512 1.00 86.31 298 TYR A O 1
ATOM 2381 N N . GLU A 1 299 ? 8.799 -3.397 -21.501 1.00 84.19 299 GLU A N 1
ATOM 2382 C CA . GLU A 1 299 ? 9.776 -2.426 -20.981 1.00 84.19 299 GLU A CA 1
ATOM 2383 C C . GLU A 1 299 ? 10.254 -2.774 -19.566 1.00 84.19 299 GLU A C 1
ATOM 2385 O O . GLU A 1 299 ? 11.451 -2.681 -19.262 1.00 84.19 299 GLU A O 1
ATOM 2390 N N . VAL A 1 300 ? 9.344 -3.281 -18.730 1.00 82.44 300 VAL A N 1
ATOM 2391 C CA . VAL A 1 300 ? 9.655 -3.762 -17.385 1.00 82.44 300 VAL A CA 1
ATOM 2392 C C . VAL A 1 300 ? 10.631 -4.940 -17.418 1.00 82.44 300 VAL A C 1
ATOM 2394 O O . VAL A 1 300 ? 11.561 -4.956 -16.613 1.00 82.44 300 VAL A O 1
ATOM 2397 N N . ILE A 1 301 ? 10.476 -5.876 -18.359 1.00 71.25 301 ILE A N 1
ATOM 2398 C CA . ILE A 1 301 ? 11.315 -7.079 -18.481 1.00 71.25 301 ILE A CA 1
ATOM 2399 C C . ILE A 1 301 ? 12.634 -6.795 -19.218 1.00 71.25 301 ILE A C 1
ATOM 2401 O O . ILE A 1 301 ? 13.685 -7.270 -18.794 1.00 71.25 301 ILE A O 1
ATOM 2405 N N . TYR A 1 302 ? 12.609 -6.018 -20.303 1.00 62.38 302 TYR A N 1
ATOM 2406 C CA . TYR A 1 302 ? 13.735 -5.905 -21.241 1.00 62.38 302 TYR A CA 1
ATOM 2407 C C . TYR A 1 302 ? 14.764 -4.838 -20.844 1.00 62.38 302 TYR A C 1
ATOM 2409 O O . TYR A 1 302 ? 15.963 -5.006 -21.069 1.00 62.38 302 TYR A O 1
ATOM 2417 N N . ILE A 1 303 ? 14.335 -3.738 -20.210 1.00 57.03 303 ILE A N 1
ATOM 2418 C CA . ILE A 1 303 ? 15.281 -2.694 -19.775 1.00 57.03 303 ILE A CA 1
ATOM 2419 C C . ILE A 1 303 ? 16.109 -3.188 -18.564 1.00 57.03 303 ILE A C 1
ATOM 2421 O O . ILE A 1 303 ? 17.227 -2.720 -18.366 1.00 57.03 303 ILE A O 1
ATOM 2425 N N . LEU A 1 304 ? 15.634 -4.195 -17.813 1.00 51.44 304 LEU A N 1
ATOM 2426 C CA . LEU A 1 304 ? 16.454 -4.917 -16.827 1.00 51.44 304 LEU A CA 1
ATOM 2427 C C . LEU A 1 304 ? 17.679 -5.551 -17.506 1.00 51.44 304 LEU A C 1
ATOM 2429 O O . LEU A 1 304 ? 18.798 -5.371 -17.043 1.00 51.44 304 LEU A O 1
ATOM 2433 N N . SER A 1 305 ? 17.499 -6.229 -18.640 1.00 47.56 305 SER A N 1
ATOM 2434 C CA . SER A 1 305 ? 18.586 -6.923 -19.341 1.00 47.56 305 SER A CA 1
ATOM 2435 C C . SER A 1 305 ? 19.704 -5.967 -19.767 1.00 47.56 305 SER A C 1
ATOM 2437 O O . SER A 1 305 ? 20.877 -6.262 -19.566 1.00 47.56 305 SER A O 1
ATOM 2439 N N . ILE A 1 306 ? 19.348 -4.799 -20.311 1.00 51.47 306 ILE A N 1
ATOM 2440 C CA . ILE A 1 306 ? 20.320 -3.827 -20.836 1.00 51.47 306 ILE A CA 1
ATOM 2441 C C . ILE A 1 306 ? 21.018 -3.058 -19.706 1.00 51.47 306 ILE A C 1
ATOM 2443 O O . ILE A 1 306 ? 22.228 -2.865 -19.783 1.00 51.47 306 ILE A O 1
ATOM 2447 N N . TYR A 1 307 ? 20.299 -2.659 -18.650 1.00 48.81 307 TYR A N 1
ATOM 2448 C CA . TYR A 1 307 ? 20.890 -1.911 -17.532 1.00 48.81 307 TYR A CA 1
ATOM 2449 C C . TYR A 1 307 ? 21.822 -2.788 -16.677 1.00 48.81 307 TYR A C 1
ATOM 2451 O O . TYR A 1 307 ? 22.898 -2.353 -16.273 1.00 48.81 307 TYR A O 1
ATOM 2459 N N . PHE A 1 308 ? 21.469 -4.063 -16.469 1.00 51.19 308 PHE A N 1
ATOM 2460 C CA . PHE A 1 308 ? 22.364 -5.019 -15.810 1.00 51.19 308 PHE A CA 1
ATOM 2461 C C . PHE A 1 308 ? 23.597 -5.349 -16.666 1.00 51.19 308 PHE A C 1
ATOM 2463 O O . PHE A 1 308 ? 24.689 -5.500 -16.120 1.00 51.19 308 PHE A O 1
ATOM 2470 N N . LEU A 1 309 ? 23.458 -5.428 -17.996 1.00 43.94 309 LEU A N 1
ATOM 2471 C CA . LEU A 1 309 ? 24.592 -5.633 -18.906 1.00 43.94 309 LEU A CA 1
ATOM 2472 C C . LEU A 1 309 ? 25.528 -4.417 -18.951 1.00 43.94 309 LEU A C 1
ATOM 2474 O O . LEU A 1 309 ? 26.746 -4.593 -18.936 1.00 43.94 309 LEU A O 1
ATOM 2478 N N . SER A 1 310 ? 24.990 -3.195 -18.965 1.00 43.28 310 SER A N 1
ATOM 2479 C CA . SER A 1 310 ? 25.805 -1.977 -19.007 1.00 43.28 310 SER A CA 1
ATOM 2480 C C . SER A 1 310 ? 26.569 -1.732 -17.704 1.00 43.28 310 SER A C 1
ATOM 2482 O O . SER A 1 310 ? 27.719 -1.311 -17.766 1.00 43.28 310 SER A O 1
ATOM 2484 N N . GLN A 1 311 ? 25.997 -2.049 -16.536 1.00 45.41 311 GLN A N 1
ATOM 2485 C CA . GLN A 1 311 ? 26.706 -1.907 -15.258 1.00 45.41 311 GLN A CA 1
ATOM 2486 C C . GLN A 1 311 ? 27.750 -3.006 -15.014 1.00 45.41 311 GLN A C 1
ATOM 2488 O O . GLN A 1 311 ? 28.820 -2.704 -14.489 1.00 45.41 311 GLN A O 1
ATOM 2493 N N . LYS A 1 312 ? 27.519 -4.251 -15.460 1.00 41.47 312 LYS A N 1
ATOM 2494 C CA . LYS A 1 312 ? 28.557 -5.303 -15.422 1.00 41.47 312 LYS A CA 1
ATOM 2495 C C . LYS A 1 312 ? 29.792 -4.921 -16.244 1.00 41.47 312 LYS A C 1
ATOM 2497 O O . LYS A 1 312 ? 30.911 -5.087 -15.783 1.00 41.47 312 LYS A O 1
ATOM 2502 N N . LEU A 1 313 ? 29.582 -4.320 -17.417 1.00 38.88 313 LEU A N 1
ATOM 2503 C CA . LEU A 1 313 ? 30.656 -3.824 -18.287 1.00 38.88 313 LEU A CA 1
ATOM 2504 C C . LEU A 1 313 ? 31.452 -2.641 -17.702 1.00 38.88 313 LEU A C 1
ATOM 2506 O O . LEU A 1 313 ? 32.526 -2.333 -18.215 1.00 38.88 313 LEU A O 1
ATOM 2510 N N . ILE A 1 314 ? 30.931 -1.967 -16.672 1.00 42.47 314 ILE A N 1
ATOM 2511 C CA . ILE A 1 314 ? 31.612 -0.865 -15.974 1.00 42.47 314 ILE A CA 1
ATOM 2512 C C . ILE A 1 314 ? 32.394 -1.377 -14.755 1.00 42.47 314 ILE A C 1
ATOM 2514 O O . ILE A 1 314 ? 33.405 -0.782 -14.411 1.00 42.47 314 ILE A O 1
ATOM 2518 N N . ILE A 1 315 ? 31.960 -2.475 -14.127 1.00 42.09 315 ILE A N 1
ATOM 2519 C CA . ILE A 1 315 ? 32.642 -3.086 -12.970 1.00 42.09 315 ILE A CA 1
ATOM 2520 C C . ILE A 1 315 ? 33.816 -3.985 -13.410 1.00 42.09 315 ILE A C 1
ATOM 2522 O O . ILE A 1 315 ? 34.774 -4.140 -12.662 1.00 42.09 315 ILE A O 1
ATOM 2526 N N . ASP A 1 316 ? 33.781 -4.521 -14.636 1.00 38.19 316 ASP A N 1
ATOM 2527 C CA . ASP A 1 316 ? 34.874 -5.311 -15.232 1.00 38.19 316 ASP A CA 1
ATOM 2528 C C . ASP A 1 316 ? 35.925 -4.451 -15.990 1.00 38.19 316 ASP A C 1
ATOM 2530 O O . ASP A 1 316 ? 36.634 -4.955 -16.867 1.00 38.19 316 ASP A O 1
ATOM 2534 N N . LYS A 1 317 ? 36.033 -3.150 -15.680 1.00 37.59 317 LYS A N 1
ATOM 2535 C CA . LYS A 1 317 ? 37.091 -2.238 -16.159 1.00 37.59 317 LYS A CA 1
ATOM 2536 C C . LYS A 1 317 ? 37.828 -1.596 -14.993 1.00 37.59 317 LYS A C 1
ATOM 2538 O O . LYS A 1 317 ? 39.055 -1.412 -15.147 1.00 37.59 317 LYS A O 1
#

Organism: NCBI:txid227884

Sequence (317 aa):
MIEEGECDFTLDEAQKAVCQCLSVAMGDHSLLSFITSDSLDLLPNYFIDLLMRAATSNDDYRQTLSLAVKLNVSSALKTVNLGSLFNDEQFENILVDALCYDYRIDVVDALLDSHPYLHVTPRLLMRWLDNVVDLDFFNIVVVGQCLGYSNKLTTFGEDFANNMDSLFFRLSGGFSNLFPVDYFSQPNPTKDRSKSMQILALWALCLNQVEVVKCIWAHSPEPMPLALVMSRIAKSLAFEGREYFFYEERLKRLAHYLTNAACNLLDEAYKSAPKPAYLTLCQKLSNFNRLTMTRLAYEVIYILSIYFLSQKLIIDK